Protein AF-A0A1H6FN47-F1 (afdb_monomer_lite)

Radius of gyration: 23.47 Å; chains: 1; bounding box: 75×39×70 Å

Organism: Thermoleophilum album (NCBI:txid29539)

Secondary structure (DSSP, 8-state):
-EEEEPSP--PPSEEEEEE-TTS-EEEEEEEESS--------------------PPPPEEEEEE-SSPPSSHHHHHHHHHHHHH-HHHHHHHHHHHHHHHHHHHHHHHT--PSPPPPGGG-SEEEEEE--THHHHTT--SEEEEEPPTTS-TTTHHHHHHHHHHHHTTSS---HHHHHHHHHHHHHHTT-HHHHHHHHHHHHHHHHHHHHHHHHHHHHHTT-SHHHHHHHHHHHHHHHHHHHHHHHHHHHHHTS---S-HHHHHHHHHHHHHHHHHHHHTSPPP----

Foldseek 3Di:
DKFWFADDAPDPQDWDFDDDPPGDTAKIKGKDFADDDPDPDDDDDDDDDPDDDPRHGIIMIFIGGPDDQPDPVSQVVVQVVCLVQVQQVVLSSLLSVQSVQVVVCVVVVHPPDDRDFPLRTQWDKDAADPDVCSSNPNGPDMDIDDGSPPPPPPVVVLVVVLVCLVVVVDDDQLLSNLLSVLVVCVRSSNLQSSLVSLLVSLVSLLVVLVVLVVCVVVVVVDDPVNVVVVVSNLVSLVVLLVSLVVVVVSLVSHPPPDDVVNVVSSVSSNVSSVSSNVSSDPDPPPPD

Sequence (288 aa):
MQLVVPPPPPLPAGRYLVRFEEGSHRAIVVVGGPPRRLRRRRLLRRTRRPRAVATPKPLTLTVIPPQPLPDRGQAERWLGEVLRSPEGALGWALRETNELFARARQAHADSWPPDLLRPGILSVRVGFGRGEQVAVGAWTRARELVRTGEAGSALDSSDSLLADLLAARRRRSPALELALTARVQLASARLIEATWM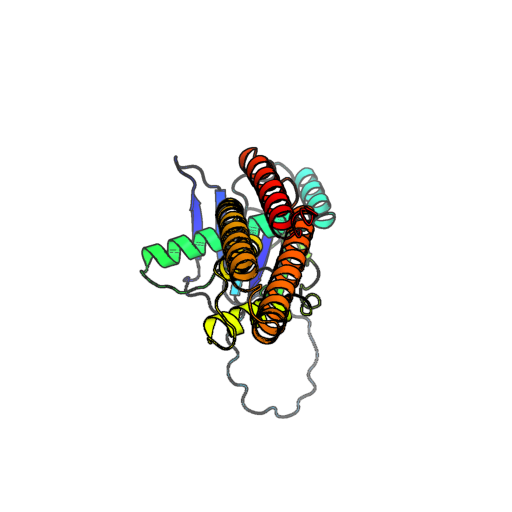LEAAAEEAAREGAAEGFAEGVAHGTAEGVAEGAADAVADSAQLASLARSIRNQLASVPAANEDRAAEAAERLAQAVDQLIGALRPGPANTR

Structure (mmCIF, N/CA/C/O backbone):
data_AF-A0A1H6FN47-F1
#
_entry.id   AF-A0A1H6FN47-F1
#
loop_
_atom_site.group_PDB
_atom_site.id
_atom_site.type_symbol
_atom_site.label_atom_id
_atom_site.label_alt_id
_atom_site.label_comp_id
_atom_site.label_asym_id
_atom_site.label_entity_id
_atom_site.label_seq_id
_atom_site.pdbx_PDB_ins_code
_atom_site.Cartn_x
_atom_site.Cartn_y
_atom_site.Cartn_z
_atom_site.occupancy
_atom_site.B_iso_or_equiv
_atom_site.auth_seq_id
_atom_site.auth_comp_id
_atom_site.auth_asym_id
_atom_site.auth_atom_id
_atom_site.pdbx_PDB_model_num
ATOM 1 N N . MET A 1 1 ? -8.275 2.702 12.558 1.00 90.88 1 MET A N 1
ATOM 2 C CA . MET A 1 1 ? -8.875 3.034 11.246 1.00 90.88 1 MET A CA 1
ATOM 3 C C . MET A 1 1 ? -9.698 1.848 10.755 1.00 90.88 1 MET A C 1
ATOM 5 O O . MET A 1 1 ? -9.379 0.728 11.113 1.00 90.88 1 MET A O 1
ATOM 9 N N . GLN A 1 2 ? -10.766 2.070 9.995 1.00 92.06 2 GLN A N 1
ATOM 10 C CA . GLN A 1 2 ? -11.633 1.033 9.440 1.00 92.06 2 GLN A CA 1
ATOM 11 C C . GLN A 1 2 ? -11.725 1.184 7.923 1.00 92.06 2 GLN A C 1
ATOM 13 O O . GLN A 1 2 ? -12.090 2.250 7.432 1.00 92.06 2 GLN A O 1
ATOM 18 N N . LEU A 1 3 ? -11.398 0.118 7.205 1.00 91.19 3 LEU A N 1
ATOM 19 C CA . LEU A 1 3 ? -11.409 0.018 5.753 1.00 91.19 3 LEU A CA 1
ATOM 20 C C . LEU A 1 3 ? -12.579 -0.877 5.349 1.00 91.19 3 LEU A C 1
ATOM 22 O O . LEU A 1 3 ? -12.753 -1.967 5.896 1.00 91.19 3 LEU A O 1
ATOM 26 N N . VAL A 1 4 ? -13.395 -0.417 4.408 1.00 88.81 4 VAL A N 1
ATOM 27 C CA . VAL A 1 4 ? -14.417 -1.253 3.773 1.00 88.81 4 VAL A CA 1
ATOM 28 C C . VAL A 1 4 ? -13.919 -1.601 2.388 1.00 88.81 4 VAL A C 1
ATOM 30 O O . VAL A 1 4 ? -13.650 -0.704 1.593 1.00 88.81 4 VAL A O 1
ATOM 33 N N . VAL A 1 5 ? -13.797 -2.891 2.106 1.00 85.44 5 VAL A N 1
ATOM 34 C CA . VAL A 1 5 ? -13.178 -3.398 0.878 1.00 85.44 5 VAL A CA 1
ATOM 35 C C . VAL A 1 5 ? -14.158 -4.302 0.134 1.00 85.44 5 VAL A C 1
ATOM 37 O O . VAL A 1 5 ? -15.036 -4.909 0.771 1.00 85.44 5 VAL A O 1
ATOM 40 N N . PRO A 1 6 ? -14.080 -4.376 -1.206 1.00 80.38 6 PRO A N 1
ATOM 41 C CA . PRO A 1 6 ? -14.836 -5.365 -1.940 1.00 80.38 6 PRO A CA 1
ATOM 42 C C . PRO A 1 6 ? -14.398 -6.760 -1.475 1.00 80.38 6 PRO A C 1
ATOM 44 O O . PRO A 1 6 ? -13.251 -6.962 -1.075 1.00 80.38 6 PRO A O 1
ATOM 47 N N . PRO A 1 7 ? -15.310 -7.732 -1.479 1.00 71.12 7 PRO A N 1
ATOM 48 C CA . PRO A 1 7 ? -14.912 -9.118 -1.333 1.00 71.12 7 PRO A CA 1
ATOM 49 C C . PRO A 1 7 ? -14.068 -9.538 -2.547 1.00 71.12 7 PRO A C 1
ATOM 51 O O . PRO A 1 7 ? -14.281 -9.005 -3.640 1.00 71.12 7 PRO A O 1
ATOM 54 N N . PRO A 1 8 ? -13.209 -10.553 -2.394 1.00 62.28 8 PRO A N 1
ATOM 55 C CA . PRO A 1 8 ? -12.938 -11.311 -1.164 1.00 62.28 8 PRO A CA 1
ATOM 56 C C . PRO A 1 8 ? -11.822 -10.695 -0.297 1.00 62.28 8 PRO A C 1
ATOM 58 O O . PRO A 1 8 ? -11.004 -9.923 -0.783 1.00 62.28 8 PRO A O 1
ATOM 61 N N . PRO A 1 9 ? -11.727 -11.104 0.977 1.00 56.03 9 PRO A N 1
ATOM 62 C CA . PRO A 1 9 ? -10.541 -11.903 1.295 1.00 56.03 9 PRO A CA 1
ATOM 63 C C . PRO A 1 9 ? -10.846 -13.140 2.169 1.00 56.03 9 PRO A C 1
ATOM 65 O O . PRO A 1 9 ? -11.829 -13.153 2.912 1.00 56.03 9 PRO A O 1
ATOM 68 N N . PRO A 1 10 ? -10.008 -14.191 2.082 1.00 64.94 10 PRO A N 1
ATOM 69 C CA . PRO A 1 10 ? -10.209 -15.537 2.619 1.00 64.94 10 PRO A CA 1
ATOM 70 C C . PRO A 1 10 ? -9.790 -15.632 4.091 1.00 64.94 10 PRO A C 1
ATOM 72 O O . PRO A 1 10 ? -9.361 -16.682 4.554 1.00 64.94 10 PRO A O 1
ATOM 75 N N . LEU A 1 11 ? -9.847 -14.526 4.832 1.00 76.00 11 LEU A N 1
ATOM 76 C CA . LEU A 1 11 ? -9.557 -14.563 6.255 1.00 76.00 11 LEU A CA 1
ATOM 77 C C . LEU A 1 11 ? -10.858 -14.807 7.013 1.00 76.00 11 LEU A C 1
ATOM 79 O O . LEU A 1 11 ? -11.814 -14.041 6.829 1.00 76.00 11 LEU A O 1
ATOM 83 N N . PRO A 1 12 ? -10.929 -15.852 7.857 1.00 81.50 12 PRO A N 1
ATOM 84 C CA . PRO A 1 12 ? -12.068 -16.011 8.737 1.00 81.50 12 PRO A CA 1
ATOM 85 C C . PRO A 1 12 ? -12.244 -14.753 9.594 1.00 81.50 12 PRO A C 1
ATOM 87 O O . PRO A 1 12 ? -11.294 -14.043 9.926 1.00 81.50 12 PRO A O 1
ATOM 90 N N . ALA A 1 13 ? -13.492 -14.442 9.939 1.00 85.31 13 ALA A N 1
ATOM 91 C CA . ALA A 1 13 ? -13.750 -13.326 10.835 1.00 85.31 13 ALA A CA 1
ATOM 92 C C . ALA A 1 13 ? -13.014 -13.571 12.159 1.00 85.31 13 ALA A C 1
ATOM 94 O O . ALA A 1 13 ? -13.147 -14.635 12.765 1.00 85.31 13 ALA A O 1
ATOM 95 N N . GLY A 1 14 ? -12.226 -12.597 12.599 1.00 88.50 14 GLY A N 1
ATOM 96 C CA . GLY A 1 14 ? -11.277 -12.831 13.676 1.00 88.50 14 GLY A CA 1
ATOM 97 C C . GLY A 1 14 ? -10.429 -11.616 14.008 1.00 88.50 14 GLY A C 1
ATOM 98 O O . GLY A 1 14 ? -10.570 -10.540 13.418 1.00 88.50 14 GLY A O 1
ATOM 99 N N . ARG A 1 15 ? -9.554 -11.799 14.997 1.00 88.88 15 ARG A N 1
ATOM 100 C CA . ARG A 1 15 ? -8.560 -10.810 15.407 1.00 88.88 15 ARG A CA 1
ATOM 101 C C . ARG A 1 15 ? -7.190 -11.356 15.114 1.00 88.88 15 ARG A C 1
ATOM 103 O O . ARG A 1 15 ? -6.850 -12.448 15.557 1.00 88.88 15 ARG A O 1
ATOM 110 N N . TYR A 1 16 ? -6.418 -10.551 14.419 1.00 89.94 16 TYR A N 1
ATOM 111 C CA . TYR A 1 16 ? -5.087 -10.901 13.994 1.00 89.94 16 TYR A CA 1
ATOM 112 C C . TYR A 1 16 ? -4.113 -9.898 14.588 1.00 89.94 16 TYR A C 1
ATOM 114 O O . TYR A 1 16 ? -4.355 -8.689 14.569 1.00 89.94 16 TYR A O 1
ATOM 122 N N . LEU A 1 17 ? -3.032 -10.418 15.157 1.00 88.94 17 LEU A N 1
ATOM 123 C CA . LEU A 1 17 ? -1.937 -9.617 15.681 1.00 88.94 17 LEU A CA 1
ATOM 124 C C . LEU A 1 17 ? -0.842 -9.578 14.625 1.00 88.94 17 LEU A C 1
ATOM 126 O O . LEU A 1 17 ? -0.298 -10.623 14.271 1.00 88.94 17 LEU A O 1
ATOM 130 N N . VAL A 1 18 ? -0.509 -8.380 14.158 1.00 86.25 18 VAL A N 1
ATOM 131 C CA . VAL A 1 18 ? 0.665 -8.159 13.315 1.00 86.25 18 VAL A CA 1
ATOM 132 C C . VAL A 1 18 ? 1.835 -7.884 14.257 1.00 86.25 18 VAL A C 1
ATOM 134 O O . VAL A 1 18 ? 1.813 -6.917 15.025 1.00 86.25 18 VAL A O 1
ATOM 137 N N . ARG A 1 19 ? 2.807 -8.802 14.285 1.00 83.62 19 ARG A N 1
ATOM 138 C CA . ARG A 1 19 ? 3.976 -8.763 15.179 1.00 83.62 19 ARG A CA 1
ATOM 139 C C . ARG A 1 19 ? 5.230 -8.348 14.417 1.00 83.62 19 ARG A C 1
ATOM 141 O O . ARG A 1 19 ? 5.345 -8.656 13.234 1.00 83.62 19 ARG A O 1
ATOM 148 N N . PHE A 1 20 ? 6.158 -7.705 15.119 1.00 66.69 20 PHE A N 1
ATOM 149 C CA . PHE A 1 20 ? 7.539 -7.530 14.665 1.00 66.69 20 PHE A CA 1
ATOM 150 C C . PHE A 1 20 ? 8.427 -8.687 15.163 1.00 66.69 20 PHE A C 1
ATOM 152 O O . PHE A 1 20 ? 7.976 -9.521 15.960 1.00 66.69 20 PHE A O 1
ATOM 159 N N . GLU A 1 21 ? 9.686 -8.732 14.714 1.00 54.03 21 GLU A N 1
ATOM 160 C CA . GLU A 1 21 ? 10.726 -9.488 15.421 1.00 54.03 21 GLU A CA 1
ATOM 161 C C . GLU A 1 21 ? 10.793 -9.028 16.894 1.00 54.03 21 GLU A C 1
ATOM 163 O O . GLU A 1 21 ? 10.524 -7.870 17.211 1.00 54.03 21 GLU A O 1
ATOM 168 N N . GLU A 1 22 ? 11.059 -9.965 17.808 1.00 56.56 22 GLU A N 1
ATOM 169 C CA . GLU A 1 22 ? 11.089 -9.750 19.269 1.00 56.56 22 GLU A CA 1
ATOM 170 C C . GLU A 1 22 ? 9.761 -9.307 19.926 1.00 56.56 22 GLU A C 1
ATOM 172 O O . GLU A 1 22 ? 9.698 -8.391 20.742 1.00 56.56 22 GLU A O 1
ATOM 177 N N . GLY A 1 23 ? 8.658 -10.001 19.628 1.00 58.28 23 GLY A N 1
ATOM 178 C CA . GLY A 1 23 ? 7.500 -10.090 20.539 1.00 58.28 23 GLY A CA 1
ATOM 179 C C . GLY A 1 23 ? 6.620 -8.839 20.693 1.00 58.28 23 GLY A C 1
ATOM 180 O O . GLY A 1 23 ? 5.558 -8.930 21.311 1.00 58.28 23 GLY A O 1
ATOM 181 N N . SER A 1 24 ? 6.991 -7.705 20.099 1.00 64.75 24 SER A N 1
ATOM 182 C CA . SER A 1 24 ? 6.191 -6.477 20.109 1.00 64.75 24 SER A CA 1
ATOM 183 C C . SER A 1 24 ? 5.082 -6.501 19.041 1.00 64.75 24 SER A C 1
ATOM 185 O O . SER A 1 24 ? 5.230 -7.036 17.938 1.00 64.75 24 SER A O 1
ATOM 187 N N . HIS A 1 25 ? 3.908 -5.964 19.387 1.00 71.56 25 HIS A N 1
ATOM 188 C CA . HIS A 1 25 ? 2.763 -5.858 18.476 1.00 71.56 25 HIS A CA 1
ATOM 189 C C . HIS A 1 25 ? 2.818 -4.528 17.729 1.00 71.56 25 HIS A C 1
ATOM 191 O O . HIS A 1 25 ? 2.934 -3.491 18.374 1.00 71.56 25 HIS A O 1
ATOM 197 N N . ARG A 1 26 ? 2.676 -4.549 16.397 1.00 77.81 26 ARG A N 1
ATOM 198 C CA . ARG A 1 26 ? 2.629 -3.341 15.556 1.00 77.81 26 ARG A CA 1
ATOM 199 C C . ARG A 1 26 ? 1.205 -2.879 15.268 1.00 77.81 26 ARG A C 1
ATOM 201 O O . ARG A 1 26 ? 0.957 -1.678 15.197 1.00 77.81 26 ARG A O 1
ATOM 208 N N . ALA A 1 27 ? 0.269 -3.821 15.155 1.00 84.00 27 ALA A N 1
ATOM 209 C CA . ALA A 1 27 ? -1.150 -3.539 14.976 1.00 84.00 27 ALA A CA 1
ATOM 210 C C . ALA A 1 27 ? -2.035 -4.737 15.345 1.00 84.00 27 ALA A C 1
ATOM 212 O O . ALA A 1 27 ? -1.621 -5.897 15.293 1.00 84.00 27 ALA A O 1
ATOM 213 N N . ILE A 1 28 ? -3.296 -4.439 15.660 1.00 83.50 28 ILE A N 1
ATOM 214 C CA . ILE A 1 28 ? -4.378 -5.421 15.744 1.00 83.50 28 ILE A CA 1
ATOM 215 C C . ILE A 1 28 ? -5.304 -5.185 14.553 1.00 83.50 28 ILE A C 1
ATOM 217 O O . ILE A 1 28 ? -5.899 -4.113 14.433 1.00 83.50 28 ILE A O 1
ATOM 221 N N . VAL A 1 29 ? -5.446 -6.184 13.686 1.00 83.12 29 VAL A N 1
ATOM 222 C CA . VAL A 1 29 ? -6.356 -6.140 12.538 1.00 83.12 29 VAL A CA 1
ATOM 223 C C . VAL A 1 29 ? -7.555 -7.028 12.833 1.00 83.12 29 VAL A C 1
ATOM 225 O O . VAL A 1 29 ? -7.432 -8.229 13.070 1.00 83.12 29 VAL A O 1
ATOM 228 N N . VAL A 1 30 ? -8.739 -6.428 12.838 1.00 83.88 30 VAL A N 1
ATOM 229 C CA . VAL A 1 30 ? -10.002 -7.129 13.066 1.00 83.88 30 VAL A CA 1
ATOM 230 C C . VAL A 1 30 ? -10.717 -7.287 11.736 1.00 83.88 30 VAL A C 1
ATOM 232 O O . VAL A 1 30 ? -11.098 -6.300 11.104 1.00 83.88 30 VAL A O 1
ATOM 235 N N . VAL A 1 31 ? -10.919 -8.539 11.343 1.00 83.31 31 VAL A N 1
ATOM 236 C CA . VAL A 1 31 ? -11.665 -8.931 10.150 1.00 83.31 31 VAL A CA 1
ATOM 237 C C . VAL A 1 31 ? -13.119 -9.135 10.563 1.00 83.31 31 VAL A C 1
ATOM 239 O O . VAL A 1 31 ? -13.468 -10.107 11.232 1.00 83.31 31 VAL A O 1
ATOM 242 N N . GLY A 1 32 ? -13.966 -8.167 10.226 1.00 79.62 32 GLY A N 1
ATOM 243 C CA . GLY A 1 32 ? -15.384 -8.149 10.561 1.00 79.62 32 GLY A CA 1
ATOM 244 C C . GLY A 1 32 ? -16.275 -8.408 9.349 1.00 79.62 32 GLY A C 1
ATOM 245 O O . GLY A 1 32 ? -15.966 -8.009 8.228 1.00 79.62 32 GLY A O 1
ATOM 246 N N . GLY A 1 33 ? -17.430 -9.033 9.599 1.00 65.25 33 GLY A N 1
ATOM 247 C CA . GLY A 1 33 ? -18.484 -9.231 8.602 1.00 65.25 33 GLY A CA 1
ATOM 248 C C . GLY A 1 33 ? -19.088 -7.918 8.059 1.00 65.25 33 GLY A C 1
ATOM 249 O O . GLY A 1 33 ? -18.597 -6.825 8.355 1.00 65.25 33 GLY A O 1
ATOM 250 N N . PRO A 1 34 ? -20.171 -7.996 7.261 1.00 57.81 34 PRO A N 1
ATOM 251 C CA . PRO A 1 34 ? -20.744 -6.843 6.566 1.00 57.81 34 PRO A CA 1
ATOM 252 C C . PRO A 1 34 ? -20.959 -5.640 7.491 1.00 57.81 34 PRO A C 1
ATOM 254 O O . PRO A 1 34 ? -21.466 -5.818 8.606 1.00 57.81 34 PRO A O 1
ATOM 257 N N . PRO A 1 35 ? -20.663 -4.413 7.024 1.00 55.84 35 PRO A N 1
ATOM 258 C CA . PRO A 1 35 ? -20.791 -3.220 7.844 1.00 55.84 35 PRO A CA 1
ATOM 259 C C . PRO A 1 35 ? -22.222 -3.094 8.376 1.00 55.84 35 PRO A C 1
ATOM 261 O O . PRO A 1 35 ? -23.203 -3.134 7.621 1.00 55.84 35 PRO A O 1
ATOM 264 N N . ARG A 1 36 ? -22.358 -2.926 9.696 1.00 52.81 36 ARG A N 1
ATOM 265 C CA . ARG A 1 36 ? -23.650 -2.654 10.335 1.00 52.81 36 ARG A CA 1
ATOM 266 C C . ARG A 1 36 ? -24.122 -1.269 9.904 1.00 52.81 36 ARG A C 1
ATOM 268 O O . ARG A 1 36 ? -23.704 -0.254 10.453 1.00 52.81 36 ARG A O 1
ATOM 275 N N . ARG A 1 37 ? -25.004 -1.213 8.902 1.00 48.75 37 ARG A N 1
ATOM 276 C CA . ARG A 1 37 ? -25.673 0.036 8.524 1.00 48.75 37 ARG A CA 1
ATOM 277 C C . ARG A 1 37 ? -26.481 0.543 9.720 1.00 48.75 37 ARG A C 1
ATOM 279 O O . ARG A 1 37 ? -27.409 -0.130 10.168 1.00 48.75 37 ARG A O 1
ATOM 286 N N . LEU A 1 38 ? -26.184 1.759 10.179 1.00 44.31 38 LEU A N 1
ATOM 287 C CA . LEU A 1 38 ? -27.145 2.554 10.939 1.00 44.31 38 LEU A CA 1
ATOM 288 C C . LEU A 1 38 ? -28.392 2.696 10.061 1.00 44.31 38 LEU A C 1
ATOM 290 O O . LEU A 1 38 ? -28.323 3.223 8.948 1.00 44.31 38 LEU A O 1
ATOM 294 N N . ARG A 1 39 ? -29.515 2.140 10.527 1.00 39.28 39 ARG A N 1
ATOM 295 C CA . ARG A 1 39 ? -30.807 2.152 9.833 1.00 39.28 39 ARG A CA 1
ATOM 296 C C . ARG A 1 39 ? -31.248 3.598 9.577 1.00 39.28 39 ARG A C 1
ATOM 298 O O . ARG A 1 39 ? -31.994 4.173 10.362 1.00 39.28 39 ARG A O 1
ATOM 305 N 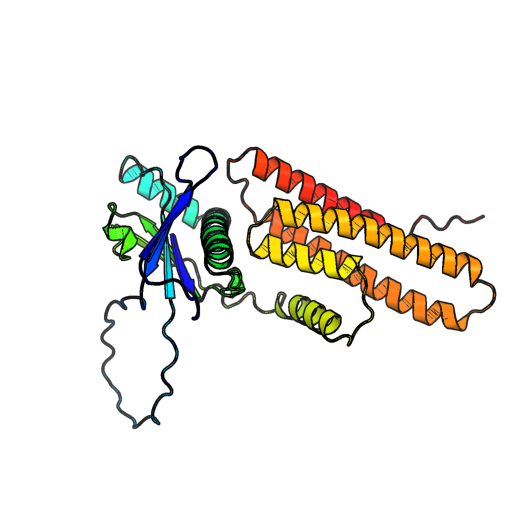N . ARG A 1 40 ? -30.865 4.182 8.439 1.00 44.69 40 ARG A N 1
ATOM 306 C CA . ARG A 1 40 ? -31.635 5.284 7.854 1.00 44.69 40 ARG A CA 1
ATOM 307 C C . ARG A 1 40 ? -32.933 4.678 7.332 1.00 44.69 40 ARG A C 1
ATOM 309 O O . ARG A 1 40 ? -32.935 3.998 6.308 1.00 44.69 40 ARG A O 1
ATOM 316 N N . ARG A 1 41 ? -34.024 4.890 8.076 1.00 43.25 41 ARG A N 1
ATOM 317 C CA . ARG A 1 41 ? -35.397 4.629 7.626 1.00 43.25 41 ARG A CA 1
ATOM 318 C C . ARG A 1 41 ? -35.628 5.416 6.333 1.00 43.25 41 ARG A C 1
ATOM 320 O O . ARG A 1 41 ? -35.900 6.609 6.375 1.00 43.25 41 ARG A O 1
ATOM 327 N N . ARG A 1 42 ? -35.502 4.757 5.182 1.00 47.66 42 ARG A N 1
ATOM 328 C CA . ARG A 1 42 ? -36.143 5.207 3.946 1.00 47.66 42 ARG A CA 1
ATOM 329 C C . ARG A 1 42 ? -37.398 4.370 3.761 1.00 47.66 42 ARG A C 1
ATOM 331 O O . ARG A 1 42 ? -37.323 3.152 3.622 1.00 47.66 42 ARG A O 1
ATOM 338 N N . LEU A 1 43 ? -38.534 5.054 3.847 1.00 52.00 43 LEU A N 1
ATOM 339 C CA . LEU A 1 43 ? -39.850 4.534 3.508 1.00 52.00 43 LEU A CA 1
ATOM 340 C C . LEU A 1 43 ? -39.850 4.054 2.050 1.00 52.00 43 LEU A C 1
ATOM 342 O O . LEU A 1 43 ? -39.243 4.660 1.168 1.00 52.00 43 LEU A O 1
ATOM 346 N N . LEU A 1 44 ? -40.478 2.900 1.856 1.00 47.72 44 LEU A N 1
ATOM 347 C CA . LEU A 1 44 ? -40.496 2.098 0.640 1.00 47.72 44 LEU A CA 1
ATOM 348 C C . LEU A 1 44 ? -41.324 2.761 -0.468 1.00 47.72 44 LEU A C 1
ATOM 350 O O . LEU A 1 44 ? -42.472 3.130 -0.241 1.00 47.72 44 LEU A O 1
ATOM 354 N N . ARG A 1 45 ? -40.807 2.747 -1.701 1.00 43.72 45 ARG A N 1
ATOM 355 C CA . ARG A 1 45 ? -41.640 2.637 -2.906 1.00 43.72 45 ARG A CA 1
ATOM 356 C C . ARG A 1 45 ? -41.310 1.298 -3.561 1.00 43.72 45 ARG A C 1
ATOM 358 O O . AR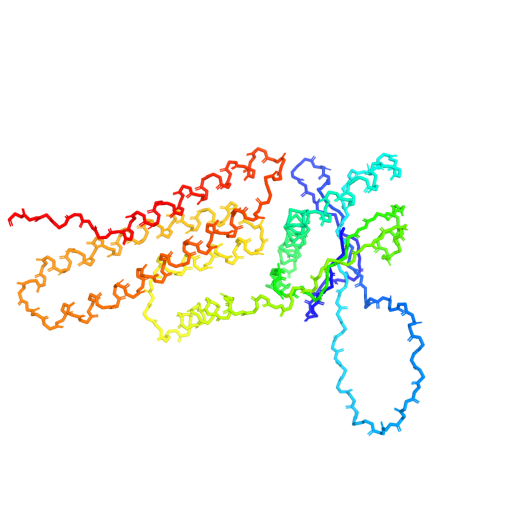G A 1 45 ? -40.173 1.044 -3.950 1.00 43.72 45 ARG A O 1
ATOM 365 N N . ARG A 1 46 ? -42.294 0.401 -3.541 1.00 48.16 46 ARG A N 1
ATOM 366 C CA . ARG A 1 46 ? -42.200 -1.005 -3.940 1.00 48.16 46 ARG A CA 1
ATOM 367 C C . ARG A 1 46 ? -42.456 -1.094 -5.447 1.00 48.16 46 ARG A C 1
ATOM 369 O O . ARG A 1 46 ? -43.589 -0.928 -5.879 1.00 48.16 46 ARG A O 1
ATOM 376 N N . THR A 1 47 ? -41.430 -1.395 -6.231 1.00 44.31 47 THR A N 1
ATOM 377 C CA . THR A 1 47 ? -41.586 -1.999 -7.561 1.00 44.31 47 THR A CA 1
ATOM 378 C C . THR A 1 47 ? -40.829 -3.322 -7.566 1.00 44.31 47 THR A C 1
ATOM 380 O O . THR A 1 47 ? -39.735 -3.435 -7.007 1.00 44.31 47 THR A O 1
ATOM 383 N N . ARG A 1 48 ? -41.479 -4.363 -8.098 1.00 51.22 48 ARG A N 1
ATOM 384 C CA . ARG A 1 48 ? -40.962 -5.735 -8.209 1.00 51.22 48 ARG A CA 1
ATOM 385 C C . ARG A 1 48 ? -39.615 -5.693 -8.944 1.00 51.22 48 ARG A C 1
ATOM 387 O O . ARG A 1 48 ? -39.581 -5.425 -10.138 1.00 51.22 48 ARG A O 1
ATOM 394 N N . ARG A 1 49 ? -38.514 -5.920 -8.220 1.00 50.31 49 ARG A N 1
ATOM 395 C CA . ARG A 1 49 ? -37.168 -6.060 -8.793 1.00 50.31 49 ARG A CA 1
ATOM 396 C C . ARG A 1 49 ? -36.886 -7.533 -9.119 1.00 50.31 49 ARG A C 1
ATOM 398 O O . ARG A 1 49 ? -37.305 -8.392 -8.339 1.00 50.31 49 ARG A O 1
ATOM 405 N N . PRO A 1 50 ? -36.170 -7.823 -10.220 1.00 44.66 50 PRO A N 1
ATOM 406 C CA . PRO A 1 50 ? -35.701 -9.169 -10.539 1.00 44.66 50 PRO A CA 1
ATOM 407 C C . PRO A 1 50 ? -34.840 -9.723 -9.395 1.00 44.66 50 PRO A C 1
ATOM 409 O O . PRO A 1 50 ? -34.229 -8.961 -8.641 1.00 44.66 50 PRO A O 1
ATOM 412 N N . ARG A 1 51 ? -34.841 -11.053 -9.240 1.00 47.56 51 ARG A N 1
ATOM 413 C CA . ARG A 1 51 ? -34.150 -11.786 -8.169 1.00 47.56 51 ARG A CA 1
ATOM 414 C C . ARG A 1 51 ? -32.672 -11.380 -8.165 1.00 47.56 51 ARG A C 1
ATOM 416 O O . ARG A 1 51 ? -31.926 -11.746 -9.063 1.00 47.56 51 ARG A O 1
ATOM 423 N N . ALA A 1 52 ? -32.288 -10.562 -7.185 1.00 53.97 52 ALA A N 1
ATOM 424 C CA . ALA A 1 52 ? -30.940 -10.028 -7.082 1.00 53.97 52 ALA A CA 1
ATOM 425 C C . ALA A 1 52 ? -29.957 -11.187 -6.894 1.00 53.97 52 ALA A C 1
ATOM 427 O O . ALA A 1 52 ? -30.060 -11.927 -5.912 1.00 53.97 52 ALA A O 1
ATOM 428 N N . VAL A 1 53 ? -29.016 -11.333 -7.829 1.00 53.41 53 VAL A N 1
ATOM 429 C CA . VAL A 1 53 ? -27.805 -12.129 -7.617 1.00 53.41 53 VAL A CA 1
ATOM 430 C C . VAL A 1 53 ? -27.193 -11.641 -6.305 1.00 53.41 53 VAL A C 1
ATOM 432 O O . VAL A 1 53 ? -27.067 -10.431 -6.102 1.00 53.41 53 VAL A O 1
ATOM 435 N N . ALA A 1 54 ? -26.915 -12.557 -5.376 1.00 52.69 54 ALA A N 1
ATOM 436 C CA . ALA A 1 54 ? -26.377 -12.211 -4.069 1.00 52.69 54 ALA A CA 1
ATOM 437 C C . ALA A 1 54 ? -25.011 -11.542 -4.262 1.00 52.69 54 ALA A C 1
ATOM 439 O O . ALA A 1 54 ? -24.000 -12.216 -4.428 1.00 52.69 54 ALA A O 1
ATOM 440 N N . THR A 1 55 ? -24.983 -10.209 -4.275 1.00 55.81 55 THR A N 1
ATOM 441 C CA . THR A 1 55 ? -23.730 -9.461 -4.346 1.00 55.81 55 THR A CA 1
ATOM 442 C C . THR A 1 55 ? -22.924 -9.810 -3.101 1.00 55.81 55 THR A C 1
ATOM 444 O O . THR A 1 55 ? -23.456 -9.644 -1.990 1.00 55.81 55 THR A O 1
ATOM 447 N N . PRO A 1 56 ? -21.689 -10.310 -3.251 1.00 63.09 56 PRO A N 1
ATOM 448 C CA . PRO A 1 56 ? -20.878 -10.687 -2.111 1.00 63.09 56 PRO A CA 1
ATOM 449 C C . PRO A 1 56 ? -20.705 -9.458 -1.211 1.00 63.09 56 PRO A C 1
ATOM 451 O O . PRO A 1 56 ? -20.596 -8.316 -1.669 1.00 63.09 56 PRO A O 1
ATOM 454 N N . LYS A 1 57 ? -20.834 -9.676 0.097 1.00 71.88 57 LYS A N 1
ATOM 455 C CA . LYS A 1 57 ? -20.919 -8.570 1.048 1.00 71.88 57 LYS A CA 1
ATOM 456 C C . LYS A 1 57 ? -19.528 -7.955 1.235 1.00 71.88 57 LYS A C 1
ATOM 458 O O . LYS A 1 57 ? -18.577 -8.712 1.406 1.00 71.88 57 LYS A O 1
ATOM 463 N N . PRO A 1 58 ? -19.407 -6.616 1.244 1.00 79.94 58 PRO A N 1
ATOM 464 C CA . PRO A 1 58 ? -18.133 -5.962 1.502 1.00 79.94 58 PRO A CA 1
ATOM 465 C C . PRO A 1 58 ? -17.619 -6.324 2.894 1.00 79.94 58 PRO A C 1
ATOM 467 O O . PRO A 1 58 ? -18.407 -6.452 3.841 1.00 79.94 58 PRO A O 1
ATOM 470 N N . LEU A 1 59 ? -16.303 -6.481 2.995 1.00 84.50 59 LEU A N 1
ATOM 471 C CA . LEU A 1 59 ? -15.622 -6.819 4.235 1.00 84.50 59 LEU A CA 1
ATOM 472 C C . LEU A 1 59 ? -15.249 -5.543 4.991 1.00 84.50 59 LEU A C 1
ATOM 474 O O . LEU A 1 59 ? -14.911 -4.527 4.383 1.00 84.50 59 LEU A O 1
ATOM 478 N N . THR A 1 60 ? -15.294 -5.615 6.320 1.00 88.69 60 THR A N 1
ATOM 479 C CA . THR A 1 60 ? -14.818 -4.545 7.193 1.00 88.69 60 THR A CA 1
ATOM 480 C C . THR A 1 60 ? -13.501 -4.956 7.846 1.00 88.69 60 THR A C 1
ATOM 482 O O . THR A 1 60 ? -13.459 -5.935 8.584 1.00 88.69 60 THR A O 1
ATOM 485 N N . LEU A 1 61 ? -12.442 -4.187 7.617 1.00 91.69 61 LEU A N 1
ATOM 486 C CA . LEU A 1 61 ? -11.133 -4.366 8.241 1.00 91.69 61 LEU A CA 1
ATOM 487 C C . LEU A 1 61 ? -10.894 -3.219 9.216 1.00 91.69 61 LEU A C 1
ATOM 489 O O . LEU A 1 61 ? -10.845 -2.065 8.800 1.00 91.69 61 LEU A O 1
ATOM 493 N N . THR A 1 62 ? -10.758 -3.502 10.508 1.00 93.31 62 THR A N 1
ATOM 494 C CA . THR A 1 62 ? -10.427 -2.475 11.505 1.00 93.31 62 THR A CA 1
ATOM 495 C C . THR A 1 62 ? -8.988 -2.651 11.966 1.00 93.31 62 THR A C 1
ATOM 497 O O . THR A 1 62 ? -8.680 -3.623 12.643 1.00 93.31 62 THR A O 1
ATOM 500 N N . VAL A 1 63 ? -8.127 -1.694 11.633 1.00 93.56 63 VAL A N 1
ATOM 501 C CA . VAL A 1 63 ? -6.721 -1.650 12.049 1.00 93.56 63 VAL A CA 1
ATOM 502 C C . VAL A 1 63 ? -6.593 -0.755 13.280 1.00 93.56 63 VAL A C 1
ATOM 504 O O . VAL A 1 63 ? -6.973 0.423 13.244 1.00 93.56 63 VAL A O 1
ATOM 507 N N . ILE A 1 64 ? -6.094 -1.308 14.380 1.00 92.88 64 ILE A N 1
ATOM 508 C CA . ILE A 1 64 ? -5.994 -0.652 15.687 1.00 92.88 64 ILE A CA 1
ATOM 509 C C . ILE A 1 64 ? -4.515 -0.572 16.081 1.00 92.88 64 ILE A C 1
ATOM 511 O O . ILE A 1 64 ? -3.849 -1.611 16.089 1.00 92.88 64 ILE A O 1
ATOM 515 N N . PRO A 1 65 ? -3.986 0.624 16.398 1.00 90.25 65 PRO A N 1
ATOM 516 C CA . PRO A 1 65 ? -2.626 0.745 16.901 1.00 90.25 65 PRO A CA 1
ATOM 517 C C . PRO A 1 65 ? -2.511 0.106 18.299 1.00 90.25 65 PRO A C 1
ATOM 519 O O . PRO A 1 65 ? -3.468 0.145 19.075 1.00 90.25 65 PRO A O 1
ATOM 522 N N . PRO A 1 66 ? -1.353 -0.482 18.634 1.00 84.50 66 PRO A N 1
ATOM 523 C CA . PRO A 1 66 ? -1.127 -1.223 19.876 1.00 84.50 66 PRO A CA 1
ATOM 524 C C . PRO A 1 66 ? -1.064 -0.296 21.094 1.00 84.50 66 PRO A C 1
ATOM 526 O O . PRO A 1 66 ? -1.421 -0.699 22.198 1.00 84.50 66 PRO A O 1
ATOM 529 N N . GLN A 1 67 ? -0.624 0.949 20.895 1.00 86.62 67 GLN A N 1
ATOM 530 C CA . GLN A 1 67 ? -0.507 1.949 21.947 1.00 86.62 67 GLN A CA 1
ATOM 531 C C . GLN A 1 67 ? -1.854 2.660 22.140 1.00 86.62 67 GLN A C 1
ATOM 533 O O . GLN A 1 67 ? -2.350 3.300 21.204 1.00 86.62 67 GLN A O 1
ATOM 538 N N . PRO A 1 68 ? -2.477 2.550 23.327 1.00 88.94 68 PRO A N 1
ATOM 539 C CA . PRO A 1 68 ? -3.723 3.242 23.604 1.00 88.94 68 PRO A CA 1
ATOM 540 C C . PRO A 1 68 ? -3.491 4.751 23.705 1.00 88.94 68 PRO A C 1
ATOM 542 O O . PRO A 1 68 ? -2.477 5.216 24.220 1.00 88.94 68 PRO A O 1
ATOM 545 N N . LEU A 1 69 ? -4.480 5.523 23.258 1.00 91.00 69 LEU A N 1
ATOM 546 C CA . LEU A 1 69 ? -4.504 6.967 23.478 1.00 91.00 69 LEU A CA 1
ATOM 547 C C . LEU A 1 69 ? -4.734 7.234 24.979 1.00 91.00 69 LEU A C 1
ATOM 549 O O . LEU A 1 69 ? -5.677 6.653 25.528 1.00 91.00 69 LEU A O 1
ATOM 553 N N . PRO A 1 70 ? -3.935 8.090 25.647 1.00 91.12 70 PRO A N 1
ATOM 554 C CA . PRO A 1 70 ? -3.976 8.207 27.109 1.00 91.12 70 PRO A CA 1
ATOM 555 C C . PRO A 1 70 ? -5.304 8.750 27.637 1.00 91.12 70 PRO A C 1
ATOM 557 O O . PRO A 1 70 ? -5.818 8.298 28.658 1.00 91.12 70 PRO A O 1
ATOM 560 N N . ASP A 1 71 ? -5.878 9.719 26.925 1.00 94.62 71 ASP A N 1
ATOM 561 C CA . ASP A 1 71 ? -7.111 10.384 27.319 1.00 94.62 71 ASP A CA 1
ATOM 562 C C . ASP A 1 71 ? -7.928 10.847 26.104 1.00 94.62 71 ASP A C 1
ATOM 564 O O . ASP A 1 71 ? -7.495 10.810 24.947 1.00 94.62 71 ASP A O 1
ATOM 568 N N . ARG A 1 72 ? -9.158 11.294 26.376 1.00 94.50 72 ARG A N 1
ATOM 569 C CA . ARG A 1 72 ? -10.089 11.758 25.344 1.00 94.50 72 ARG A CA 1
ATOM 570 C C . ARG A 1 72 ? -9.593 13.010 24.614 1.00 94.50 72 ARG A C 1
ATOM 572 O O . ARG A 1 72 ? -9.826 13.117 23.415 1.00 94.50 72 ARG A O 1
ATOM 579 N N . GLY A 1 73 ? -8.945 13.948 25.301 1.00 95.94 73 GLY A N 1
ATOM 580 C CA . GLY A 1 73 ? -8.427 15.172 24.688 1.00 95.94 73 GLY A CA 1
ATOM 581 C C . GLY A 1 73 ? -7.304 14.872 23.697 1.00 95.94 73 GLY A C 1
ATOM 582 O O . GLY A 1 73 ? -7.295 15.400 22.586 1.00 95.94 73 GLY A O 1
ATOM 583 N N . GLN A 1 74 ? -6.398 13.958 24.047 1.00 94.56 74 GLN A N 1
ATOM 584 C CA . GLN A 1 74 ? -5.397 13.420 23.123 1.00 94.56 74 GLN A CA 1
ATOM 585 C C . GLN A 1 74 ? -6.039 12.685 21.948 1.00 94.56 74 GLN A C 1
ATOM 587 O O . GLN A 1 74 ? -5.648 12.911 20.807 1.00 94.56 74 GLN A O 1
ATOM 592 N N . ALA A 1 75 ? -7.077 11.883 22.193 1.00 94.25 75 ALA A N 1
ATOM 593 C CA . ALA A 1 75 ? -7.786 11.193 21.122 1.00 94.25 75 ALA A CA 1
ATOM 594 C C . ALA A 1 75 ? -8.490 12.146 20.140 1.00 94.25 75 ALA A C 1
ATOM 596 O O . ALA A 1 75 ? -8.519 11.892 18.934 1.00 94.25 75 ALA A O 1
ATOM 597 N N . GLU A 1 76 ? -9.042 13.257 20.631 1.00 95.88 76 GLU A N 1
ATOM 598 C CA . GLU A 1 76 ? -9.644 14.289 19.784 1.00 95.88 76 GLU A CA 1
ATOM 599 C C . GLU A 1 76 ? -8.592 15.071 18.986 1.00 95.88 76 GLU A C 1
ATOM 601 O O . GLU A 1 76 ? -8.814 15.320 17.798 1.00 95.88 76 GLU A O 1
ATOM 606 N N . ARG A 1 77 ? -7.435 15.387 19.589 1.00 95.12 77 ARG A N 1
ATOM 607 C CA . ARG A 1 77 ? -6.295 16.001 18.884 1.00 95.12 77 ARG A CA 1
ATOM 608 C C . ARG A 1 77 ? -5.763 15.098 17.776 1.00 95.12 77 ARG A C 1
ATOM 610 O O . ARG A 1 77 ? -5.727 15.531 16.627 1.00 95.12 77 ARG A O 1
ATOM 617 N N . TRP A 1 78 ? -5.490 13.835 18.098 1.00 94.56 78 TRP A N 1
ATOM 618 C CA . TRP A 1 78 ? -5.068 12.818 17.135 1.00 94.56 78 TRP A CA 1
ATOM 619 C C . TRP A 1 78 ? -6.065 12.686 15.976 1.00 94.56 78 TRP A C 1
ATOM 621 O O . TRP A 1 78 ? -5.681 12.717 14.809 1.00 94.56 78 TRP A O 1
ATOM 631 N N . LEU A 1 79 ? -7.371 12.612 16.267 1.00 95.19 79 LEU A N 1
ATOM 632 C CA . LEU A 1 79 ? -8.388 12.549 15.215 1.00 95.19 79 LEU A CA 1
ATOM 633 C C . LEU A 1 79 ? -8.365 13.810 14.337 1.00 95.19 79 LEU A C 1
ATOM 635 O O . LEU A 1 79 ? -8.514 13.707 13.124 1.00 95.19 79 LEU A O 1
ATOM 639 N N . GLY A 1 80 ? -8.178 14.991 14.929 1.00 94.25 80 GLY A N 1
ATOM 640 C CA . GLY A 1 80 ? -8.053 16.251 14.196 1.00 94.25 80 GLY A CA 1
ATOM 641 C C . GLY A 1 80 ? -6.795 16.340 13.327 1.00 94.25 80 GLY A C 1
ATOM 642 O O . GLY A 1 80 ? -6.833 16.980 12.281 1.00 94.25 80 GLY A O 1
ATOM 643 N N . GLU A 1 81 ? -5.691 15.717 13.733 1.00 92.00 81 GLU A N 1
ATOM 644 C CA . GLU A 1 81 ? -4.459 15.606 12.939 1.00 92.00 81 GLU A CA 1
ATOM 645 C C . GLU A 1 81 ? -4.654 14.677 11.743 1.00 92.00 81 GLU A C 1
ATOM 647 O O . GLU A 1 81 ? -4.425 15.088 10.607 1.00 92.00 81 GLU A O 1
ATOM 652 N N . VAL A 1 82 ? -5.193 13.475 11.971 1.00 91.81 82 VAL A N 1
ATOM 653 C CA . VAL A 1 82 ? -5.459 12.516 10.887 1.00 91.81 82 VAL A CA 1
ATOM 654 C C . VAL A 1 82 ? -6.480 13.059 9.887 1.00 91.81 82 VAL A C 1
ATOM 656 O O . VAL A 1 82 ? -6.403 12.768 8.700 1.00 91.81 82 VAL A O 1
ATOM 659 N N . LEU A 1 83 ? -7.448 13.865 10.330 1.00 91.00 83 LEU A N 1
ATOM 660 C CA . LEU A 1 83 ? -8.396 14.500 9.411 1.00 91.00 83 LEU A CA 1
ATOM 661 C C . LEU A 1 83 ? -7.771 15.615 8.564 1.00 91.00 83 LEU A C 1
ATOM 663 O O . LEU A 1 83 ? -8.299 15.898 7.493 1.00 91.00 83 LEU A O 1
ATOM 667 N N . ARG A 1 84 ? -6.682 16.241 9.029 1.00 88.94 84 ARG A N 1
ATOM 668 C CA . ARG A 1 84 ? -5.937 17.256 8.269 1.00 88.94 84 ARG A CA 1
ATOM 669 C C . ARG A 1 84 ? -4.990 16.631 7.247 1.00 88.94 84 ARG A C 1
ATOM 671 O O . ARG A 1 84 ? -4.858 17.181 6.162 1.00 88.94 84 ARG A O 1
ATOM 678 N N . SER A 1 85 ? -4.370 15.498 7.579 1.00 86.00 85 SER A N 1
ATOM 679 C CA . SER A 1 85 ? -3.557 14.703 6.650 1.00 86.00 85 SER A CA 1
ATOM 680 C C . SER A 1 85 ? -3.845 13.206 6.837 1.00 86.00 85 SER A C 1
ATOM 682 O O . SER A 1 85 ? -3.245 12.546 7.693 1.00 86.00 85 SER A O 1
ATOM 684 N N . PRO A 1 86 ? -4.814 12.654 6.085 1.00 85.88 86 PRO A N 1
ATOM 685 C CA . PRO A 1 86 ? -5.209 11.255 6.218 1.00 85.88 86 PRO A CA 1
ATOM 686 C C . PRO A 1 86 ? -4.218 10.255 5.614 1.00 85.88 86 PRO A C 1
ATOM 688 O O . PRO A 1 86 ? -4.302 9.064 5.922 1.00 85.88 86 PRO A O 1
ATOM 691 N N . GLU A 1 87 ? -3.306 10.703 4.752 1.00 82.12 87 GLU A N 1
ATOM 692 C CA . GLU A 1 87 ? -2.459 9.856 3.907 1.00 82.12 87 GLU A CA 1
ATOM 693 C C . GLU A 1 87 ? -1.597 8.897 4.729 1.00 82.12 87 GLU A C 1
ATOM 695 O O . GLU A 1 87 ? -1.505 7.715 4.407 1.00 82.12 87 GLU A O 1
ATOM 700 N N . GLY A 1 88 ? -1.027 9.373 5.832 1.00 81.94 88 GLY A N 1
ATOM 701 C CA . GLY A 1 88 ? -0.085 8.605 6.650 1.00 81.94 88 GLY A CA 1
ATOM 702 C C . GLY A 1 88 ? -0.792 7.552 7.479 1.00 81.94 88 GLY A C 1
ATOM 703 O O . GLY A 1 88 ? -0.360 6.404 7.533 1.00 81.94 88 GLY A O 1
ATOM 704 N N . ALA A 1 89 ? -1.943 7.910 8.052 1.00 87.50 89 ALA A N 1
ATOM 705 C CA . ALA A 1 89 ? -2.779 6.961 8.776 1.00 87.50 89 ALA A CA 1
ATOM 706 C C . ALA A 1 89 ? -3.344 5.877 7.845 1.00 87.50 89 ALA A C 1
ATOM 708 O O . ALA A 1 89 ? -3.444 4.715 8.242 1.00 87.50 89 ALA A O 1
ATOM 709 N N . LEU A 1 90 ? -3.701 6.247 6.610 1.00 88.00 90 LEU A N 1
ATOM 710 C CA . LEU A 1 90 ? -4.179 5.307 5.602 1.00 88.00 90 LEU A CA 1
ATOM 711 C C . LEU A 1 90 ? -3.060 4.397 5.087 1.00 88.00 90 LEU A C 1
ATOM 713 O O . LEU A 1 90 ? -3.263 3.187 5.025 1.00 88.00 90 LEU A O 1
ATOM 717 N N . GLY A 1 91 ? -1.891 4.953 4.763 1.00 84.75 91 GLY A N 1
ATOM 718 C CA . GLY A 1 91 ? -0.717 4.192 4.335 1.00 84.75 91 GLY A CA 1
ATOM 719 C C . GLY A 1 91 ? -0.265 3.197 5.402 1.00 84.75 91 GLY A C 1
ATOM 720 O O . GLY A 1 91 ? -0.059 2.025 5.099 1.00 84.75 91 GLY A O 1
ATOM 721 N N . TRP A 1 92 ? -0.229 3.624 6.669 1.00 88.25 92 TRP A N 1
ATOM 722 C CA . TRP A 1 92 ? 0.001 2.730 7.804 1.00 88.25 92 TRP A CA 1
ATOM 723 C C . TRP A 1 92 ? -1.041 1.602 7.851 1.00 88.25 92 TRP A C 1
ATOM 725 O O . TRP A 1 92 ? -0.676 0.432 7.863 1.00 88.25 92 TRP A O 1
ATOM 735 N N . ALA A 1 93 ? -2.341 1.920 7.801 1.00 90.75 93 ALA A N 1
ATOM 736 C CA . ALA A 1 93 ? -3.395 0.905 7.878 1.00 90.75 93 ALA A CA 1
ATOM 737 C C . ALA A 1 93 ? -3.352 -0.105 6.715 1.00 90.75 93 ALA A C 1
ATOM 739 O O . ALA A 1 93 ? -3.608 -1.293 6.925 1.00 90.75 93 ALA A O 1
ATOM 740 N N . LEU A 1 94 ? -3.027 0.358 5.504 1.00 89.25 94 LEU A N 1
ATOM 741 C CA . LEU A 1 94 ? -2.827 -0.490 4.329 1.00 89.25 94 LEU A CA 1
ATOM 742 C C . LEU A 1 94 ? -1.644 -1.435 4.517 1.00 89.25 94 LEU A C 1
ATOM 744 O O . LEU A 1 94 ? -1.805 -2.638 4.333 1.00 89.25 94 LEU A O 1
ATOM 748 N N . ARG A 1 95 ? -0.495 -0.914 4.957 1.00 87.56 95 ARG A N 1
ATOM 749 C CA . ARG A 1 95 ? 0.705 -1.715 5.211 1.00 87.56 95 ARG A CA 1
ATOM 750 C C . ARG A 1 95 ? 0.441 -2.841 6.206 1.00 87.56 95 ARG A C 1
ATOM 752 O O . ARG A 1 95 ? 0.737 -3.990 5.909 1.00 87.56 95 ARG A O 1
ATOM 759 N N . GLU A 1 96 ? -0.169 -2.533 7.351 1.00 90.06 96 GLU A N 1
ATOM 760 C CA . GLU A 1 96 ? -0.458 -3.546 8.379 1.00 90.06 96 GLU A CA 1
ATOM 761 C C . GLU A 1 96 ? -1.466 -4.599 7.890 1.00 90.06 96 GLU A C 1
ATOM 763 O O . GLU A 1 96 ? -1.368 -5.780 8.219 1.00 90.06 96 GLU A O 1
ATOM 768 N N . THR A 1 97 ? -2.430 -4.187 7.064 1.00 90.88 97 THR A N 1
ATOM 769 C CA . THR A 1 97 ? -3.388 -5.110 6.439 1.00 90.88 97 THR A CA 1
ATOM 770 C C . THR A 1 97 ? -2.706 -6.021 5.415 1.00 90.88 97 THR A C 1
ATOM 772 O O . THR A 1 97 ? -2.958 -7.224 5.397 1.00 90.88 97 THR A O 1
ATOM 775 N N . ASN A 1 98 ? -1.829 -5.468 4.579 1.00 90.25 98 ASN A N 1
ATOM 776 C CA . ASN A 1 98 ? -1.113 -6.215 3.546 1.00 90.25 98 ASN A CA 1
ATOM 777 C C . ASN A 1 98 ? -0.061 -7.150 4.137 1.00 90.25 98 ASN A C 1
ATOM 779 O O . ASN A 1 98 ? 0.148 -8.237 3.603 1.00 90.25 98 ASN A O 1
ATOM 783 N N . GLU A 1 99 ? 0.549 -6.778 5.261 1.00 88.81 99 GLU A N 1
ATOM 784 C CA . GLU A 1 99 ? 1.407 -7.677 6.032 1.00 88.81 99 GLU A CA 1
ATOM 785 C C . GLU A 1 99 ? 0.601 -8.868 6.561 1.00 88.81 99 GLU A C 1
ATOM 787 O O . GLU A 1 99 ? 0.998 -10.016 6.374 1.00 88.81 99 GLU A O 1
ATOM 792 N N . LEU A 1 100 ? -0.584 -8.629 7.138 1.00 90.00 100 LEU A N 1
ATOM 793 C CA . LEU A 1 100 ? -1.474 -9.720 7.541 1.00 90.00 100 LEU A CA 1
ATOM 794 C C . LEU A 1 100 ? -1.809 -10.645 6.361 1.00 90.00 100 LEU A C 1
ATOM 796 O O . LEU A 1 100 ? -1.766 -11.866 6.509 1.00 90.00 100 LEU A O 1
ATOM 800 N N . PHE A 1 101 ? -2.140 -10.084 5.197 1.00 89.00 101 PHE A N 1
ATOM 801 C CA . PHE A 1 101 ? -2.446 -10.880 4.009 1.00 89.00 101 PHE A CA 1
ATOM 802 C C . PHE A 1 101 ? -1.234 -11.682 3.535 1.00 89.00 101 PHE A C 1
ATOM 804 O O . PHE A 1 101 ? -1.380 -12.867 3.253 1.00 89.00 101 PHE A O 1
ATOM 811 N N . ALA A 1 102 ? -0.037 -11.094 3.525 1.00 86.12 102 ALA A N 1
ATOM 812 C CA . ALA A 1 102 ? 1.194 -11.799 3.181 1.00 86.12 102 ALA A CA 1
ATOM 813 C C . ALA A 1 102 ? 1.453 -12.996 4.109 1.00 86.12 102 ALA A C 1
ATOM 815 O O . ALA A 1 102 ? 1.724 -14.099 3.634 1.00 86.12 102 ALA A O 1
ATOM 816 N N . ARG A 1 103 ? 1.283 -12.816 5.424 1.00 87.69 103 ARG A N 1
ATOM 817 C CA . ARG A 1 103 ? 1.422 -13.905 6.406 1.00 87.69 103 ARG A CA 1
ATOM 818 C C . ARG A 1 103 ? 0.354 -14.980 6.238 1.00 87.69 103 ARG A C 1
ATOM 820 O O . ARG A 1 103 ? 0.661 -16.161 6.361 1.00 87.69 103 ARG A O 1
ATOM 827 N N . ALA A 1 104 ? -0.882 -14.588 5.939 1.00 85.69 104 ALA A N 1
ATOM 828 C CA . ALA A 1 104 ? -1.964 -15.528 5.669 1.00 85.69 104 ALA A CA 1
ATOM 829 C C . ALA A 1 104 ? -1.670 -16.380 4.427 1.00 85.69 104 ALA A C 1
ATOM 831 O O . ALA A 1 104 ? -1.783 -17.602 4.487 1.00 85.69 104 ALA A O 1
ATOM 832 N N . ARG A 1 105 ? -1.214 -15.748 3.338 1.00 87.19 105 ARG A N 1
ATOM 833 C CA . ARG A 1 105 ? -0.776 -16.434 2.116 1.00 87.19 105 ARG A CA 1
ATOM 834 C C . ARG A 1 105 ? 0.325 -17.450 2.406 1.00 87.19 105 ARG A C 1
ATOM 836 O O . ARG A 1 105 ? 0.212 -18.612 2.026 1.00 87.19 105 ARG A O 1
ATOM 843 N N . GLN A 1 106 ? 1.347 -17.038 3.160 1.00 85.69 106 GLN A N 1
ATOM 844 C CA . GLN A 1 106 ? 2.443 -17.918 3.568 1.00 85.69 106 GLN A CA 1
ATOM 845 C C . GLN A 1 106 ? 1.953 -19.105 4.413 1.00 85.69 106 GLN A C 1
ATOM 847 O O . GLN A 1 106 ? 2.360 -20.237 4.168 1.00 85.69 106 GLN A O 1
ATOM 852 N N . ALA A 1 107 ? 1.073 -18.866 5.389 1.00 85.06 107 ALA A N 1
ATOM 853 C CA . ALA A 1 107 ? 0.565 -19.905 6.285 1.00 85.06 107 ALA A CA 1
ATOM 854 C C . ALA A 1 107 ? -0.347 -20.923 5.579 1.00 85.06 107 ALA A C 1
ATOM 856 O O . ALA A 1 107 ? -0.378 -22.089 5.966 1.00 85.06 107 ALA A O 1
ATOM 857 N N . HIS A 1 108 ? -1.089 -20.487 4.560 1.00 81.31 108 HIS A N 1
ATOM 858 C CA . HIS A 1 108 ? -2.038 -21.328 3.829 1.00 81.31 108 HIS A CA 1
ATOM 859 C C . HIS A 1 108 ? -1.496 -21.870 2.501 1.00 81.31 108 HIS A C 1
ATOM 861 O O . HIS A 1 108 ? -2.215 -22.606 1.830 1.00 81.31 108 HIS A O 1
ATOM 867 N N . ALA A 1 109 ? -0.257 -21.521 2.127 1.00 81.81 109 ALA A N 1
ATOM 868 C CA . ALA A 1 109 ? 0.300 -21.760 0.792 1.00 81.81 109 ALA A CA 1
ATOM 869 C C . ALA A 1 109 ? -0.657 -21.312 -0.334 1.00 81.81 109 ALA A C 1
ATOM 871 O O . ALA A 1 109 ? -0.704 -21.905 -1.410 1.00 81.81 109 ALA A O 1
ATOM 872 N N . ASP A 1 110 ? -1.435 -20.263 -0.061 1.00 77.75 110 ASP A N 1
ATOM 873 C CA . ASP A 1 110 ? -2.434 -19.707 -0.966 1.00 77.75 110 ASP A CA 1
ATOM 874 C C . ASP A 1 110 ? -1.902 -18.378 -1.512 1.00 77.75 110 ASP A C 1
ATOM 876 O O . ASP A 1 110 ? -1.356 -17.562 -0.774 1.00 77.75 110 ASP A O 1
ATOM 880 N N . SER A 1 111 ? -2.046 -18.146 -2.816 1.00 72.62 111 SER A N 1
ATOM 881 C CA . SER A 1 111 ? -1.704 -16.854 -3.432 1.00 72.62 111 SER A CA 1
ATOM 882 C C . SER A 1 111 ? -2.776 -15.788 -3.167 1.00 72.62 111 SER A C 1
ATOM 884 O O . SER A 1 111 ? -2.586 -14.611 -3.474 1.00 72.62 111 SER A O 1
ATOM 886 N N . TRP A 1 112 ? -3.905 -16.190 -2.586 1.00 71.81 112 TRP A N 1
ATOM 887 C CA . TRP A 1 112 ? -5.051 -15.356 -2.269 1.00 71.81 112 TRP A CA 1
ATOM 888 C C . TRP A 1 112 ? -5.106 -15.018 -0.757 1.00 71.81 112 TRP A C 1
ATOM 890 O O . TRP A 1 112 ? -4.826 -15.886 0.070 1.00 71.81 112 TRP A O 1
ATOM 900 N N . PRO A 1 113 ? -5.468 -13.780 -0.339 1.00 76.06 113 PRO A N 1
ATOM 901 C CA . PRO A 1 113 ? -5.908 -12.632 -1.138 1.00 76.06 113 PRO A CA 1
ATOM 902 C C . PRO A 1 113 ? -4.743 -11.798 -1.687 1.00 76.06 113 PRO A C 1
ATOM 904 O O . PRO A 1 113 ? -3.672 -11.795 -1.080 1.00 76.06 113 PRO A O 1
ATOM 907 N N . PRO A 1 114 ? -4.950 -11.025 -2.767 1.00 81.56 114 PRO A N 1
ATOM 908 C CA . PRO A 1 114 ? -3.991 -10.034 -3.228 1.00 81.56 114 PRO A CA 1
ATOM 909 C C . PRO A 1 114 ? -3.849 -8.916 -2.197 1.00 81.56 114 PRO A C 1
ATOM 911 O O . PRO A 1 114 ? -4.679 -8.751 -1.297 1.00 81.56 114 PRO A O 1
ATOM 914 N N . ASP A 1 115 ? -2.793 -8.128 -2.351 1.00 84.75 115 ASP A N 1
ATOM 915 C CA . ASP A 1 115 ? -2.604 -6.943 -1.530 1.00 84.75 115 ASP A CA 1
ATOM 916 C C . ASP A 1 115 ? -3.718 -5.918 -1.785 1.00 84.75 115 ASP A C 1
ATOM 918 O O . ASP A 1 115 ? -4.206 -5.722 -2.901 1.00 84.75 115 ASP A O 1
ATOM 922 N N . LEU A 1 116 ? -4.147 -5.270 -0.709 1.00 87.06 116 LEU A N 1
ATOM 923 C CA . LEU A 1 116 ? -5.128 -4.209 -0.740 1.00 87.06 116 LEU A CA 1
ATOM 924 C C . LEU A 1 116 ? -4.465 -2.914 -1.212 1.00 87.06 116 LEU A C 1
ATOM 926 O O . LEU A 1 116 ? -3.545 -2.395 -0.576 1.00 87.06 116 LEU A O 1
ATOM 930 N N . LEU A 1 117 ? -4.999 -2.361 -2.298 1.00 84.06 117 LEU A N 1
ATOM 931 C CA . LEU A 1 117 ? -4.582 -1.078 -2.854 1.00 84.06 117 LEU A CA 1
ATOM 932 C C . LEU A 1 117 ? -5.565 0.026 -2.459 1.00 84.06 117 LEU A C 1
ATOM 934 O O . LEU A 1 117 ? -6.774 -0.205 -2.365 1.00 84.06 117 LEU A O 1
ATOM 938 N N . ARG A 1 118 ? -5.067 1.260 -2.306 1.00 82.69 118 ARG A N 1
ATOM 939 C CA . ARG A 1 118 ? -5.889 2.450 -2.002 1.00 82.69 118 ARG A CA 1
ATOM 940 C C . ARG A 1 118 ? -7.122 2.621 -2.915 1.00 82.69 118 ARG A C 1
ATOM 942 O O . ARG A 1 118 ? -8.191 2.904 -2.374 1.00 82.69 118 ARG A O 1
ATOM 949 N N . PRO A 1 119 ? -7.037 2.426 -4.247 1.00 79.12 119 PRO A N 1
ATOM 950 C CA . PRO A 1 119 ? -8.192 2.553 -5.146 1.00 79.12 119 PRO A CA 1
ATOM 951 C C . PRO A 1 119 ? -9.252 1.468 -4.928 1.00 79.12 119 PRO A C 1
ATOM 953 O O . PRO A 1 119 ? -10.432 1.695 -5.173 1.00 79.12 119 PRO A O 1
ATOM 956 N N . GLY A 1 120 ? -8.849 0.302 -4.415 1.00 80.00 120 GLY A N 1
ATOM 957 C CA . GLY A 1 120 ? -9.755 -0.798 -4.092 1.00 80.00 120 GLY A CA 1
ATOM 958 C C . GLY A 1 120 ? -10.574 -0.569 -2.819 1.00 80.00 120 GLY A C 1
ATOM 959 O O . GLY A 1 120 ? -11.462 -1.361 -2.515 1.00 80.00 120 GLY A O 1
ATOM 960 N N . ILE A 1 121 ? -10.313 0.493 -2.049 1.00 85.94 121 ILE A N 1
ATOM 961 C CA . ILE A 1 121 ? -11.042 0.766 -0.807 1.00 85.94 121 ILE A CA 1
ATOM 962 C C . ILE A 1 121 ? -12.360 1.491 -1.115 1.00 85.94 121 ILE A C 1
ATOM 964 O O . ILE A 1 121 ? -12.376 2.573 -1.697 1.00 85.94 121 ILE A O 1
ATOM 968 N N . LEU A 1 122 ? -13.483 0.927 -0.661 1.00 86.56 122 LEU A N 1
ATOM 969 C CA . LEU A 1 122 ? -14.832 1.467 -0.890 1.00 86.56 122 LEU A CA 1
ATOM 970 C C . LEU A 1 122 ? -15.175 2.636 0.041 1.00 86.56 122 LEU A C 1
ATOM 972 O O . LEU A 1 122 ? -15.946 3.528 -0.323 1.00 86.56 122 LEU A O 1
ATOM 976 N N . SER A 1 123 ? -14.671 2.594 1.273 1.00 88.62 123 SER A N 1
ATOM 977 C CA . SER A 1 123 ? -14.781 3.691 2.238 1.00 88.62 123 SER A CA 1
ATOM 978 C C . SER A 1 123 ? -13.754 3.530 3.347 1.00 88.62 123 SER A C 1
ATOM 980 O O . SER A 1 123 ? -13.502 2.408 3.797 1.00 88.62 123 SER A O 1
ATOM 982 N N . VAL A 1 124 ? -13.243 4.651 3.850 1.00 91.12 124 VAL A N 1
ATOM 983 C CA . VAL A 1 124 ? -12.349 4.683 5.007 1.00 91.12 124 VAL A CA 1
ATOM 984 C C . VAL A 1 124 ? -13.020 5.455 6.133 1.00 91.12 124 VAL A C 1
ATOM 986 O O . VAL A 1 124 ? -13.528 6.555 5.940 1.00 91.12 124 VAL A O 1
ATOM 989 N N . ARG A 1 125 ? -13.000 4.900 7.342 1.00 93.44 125 ARG A N 1
ATOM 990 C CA . ARG A 1 125 ? -13.475 5.565 8.555 1.00 93.44 125 ARG A CA 1
ATOM 991 C C . ARG A 1 125 ? -12.357 5.627 9.583 1.00 93.44 125 ARG A C 1
ATOM 993 O O . ARG A 1 125 ? -11.730 4.621 9.902 1.00 93.44 125 ARG A O 1
ATOM 1000 N N . VAL A 1 126 ? -12.129 6.801 10.149 1.00 94.31 126 VAL A N 1
ATOM 1001 C CA . VAL A 1 126 ? -11.163 7.006 11.230 1.00 94.31 126 VAL A CA 1
ATOM 1002 C C . VAL A 1 126 ? -11.881 7.496 12.474 1.00 94.31 126 VAL A C 1
ATOM 1004 O O . VAL A 1 126 ? -12.842 8.259 12.400 1.00 94.31 126 VAL A O 1
ATOM 1007 N N . GLY A 1 127 ? -11.453 7.022 13.634 1.00 94.44 127 GLY A N 1
ATOM 1008 C CA . GLY A 1 127 ? -12.067 7.372 14.898 1.00 94.44 127 GLY A CA 1
ATOM 1009 C C . GLY A 1 127 ? -11.340 6.751 16.071 1.00 94.44 127 GLY A C 1
ATOM 1010 O O . GLY A 1 127 ? -10.378 6.006 15.893 1.00 94.44 127 GLY A O 1
ATOM 1011 N N . PHE A 1 128 ? -11.848 7.043 17.260 1.00 95.00 128 PHE A N 1
ATOM 1012 C CA . PHE A 1 128 ? -11.392 6.462 18.513 1.00 95.00 128 PHE A CA 1
ATOM 1013 C C . PHE A 1 128 ? -12.585 5.936 19.317 1.00 95.00 128 PHE A C 1
ATOM 1015 O O . PHE A 1 128 ? -13.737 6.346 19.129 1.00 95.00 128 PHE A O 1
ATOM 1022 N N . GLY A 1 129 ? -12.307 5.003 20.218 1.00 93.69 129 GLY A N 1
ATOM 1023 C CA . GLY A 1 129 ? -13.287 4.351 21.076 1.00 93.69 129 GLY A CA 1
ATOM 1024 C C . GLY A 1 129 ? -12.588 3.544 22.160 1.00 93.69 129 GLY A C 1
ATOM 1025 O O . GLY A 1 129 ? -11.359 3.508 22.210 1.00 93.69 129 GLY A O 1
ATOM 1026 N N . ARG A 1 130 ? -13.357 2.903 23.041 1.00 89.25 130 ARG A N 1
ATOM 1027 C CA . ARG A 1 130 ? -12.776 2.070 24.100 1.00 89.25 130 ARG A CA 1
ATOM 1028 C C . ARG A 1 130 ? -12.524 0.661 23.582 1.00 89.25 130 ARG A C 1
ATOM 1030 O O . ARG A 1 130 ? -13.487 0.010 23.189 1.00 89.25 130 ARG A O 1
ATOM 1037 N N . GLY A 1 131 ? -11.272 0.202 23.641 1.00 80.75 131 GLY A N 1
ATOM 1038 C CA . GLY A 1 131 ? -10.851 -1.187 23.404 1.00 80.75 131 GLY A CA 1
ATOM 1039 C C . GLY A 1 131 ? -11.709 -1.934 22.378 1.00 80.75 131 GLY A C 1
ATOM 1040 O O . GLY A 1 131 ? -11.718 -1.617 21.190 1.00 80.75 131 GLY A O 1
ATOM 1041 N N . GLU A 1 132 ? -12.499 -2.878 22.883 1.00 82.19 132 GLU A N 1
ATOM 1042 C CA . GLU A 1 132 ? -13.383 -3.772 22.128 1.00 82.19 132 GLU A CA 1
ATOM 1043 C C . GLU A 1 132 ? -14.445 -3.102 21.259 1.00 82.19 132 GLU A C 1
ATOM 1045 O O . GLU A 1 132 ? -14.849 -3.638 20.227 1.00 82.19 132 GLU A O 1
ATOM 1050 N N . GLN A 1 133 ? -14.897 -1.911 21.646 1.00 86.06 133 GLN A N 1
ATOM 1051 C CA . GLN A 1 133 ? -15.895 -1.169 20.882 1.00 86.06 133 GLN A CA 1
ATOM 1052 C C . GLN A 1 133 ? -15.361 -0.869 19.480 1.00 86.06 133 GLN A C 1
ATOM 1054 O O . GLN A 1 133 ? -16.061 -1.072 18.488 1.00 86.06 133 GLN A O 1
ATOM 1059 N N . VAL A 1 134 ? -14.088 -0.481 19.390 1.00 86.19 134 VAL A N 1
ATOM 1060 C CA . VAL A 1 134 ? -13.437 -0.162 18.119 1.00 86.19 134 VAL A CA 1
ATOM 1061 C C . VAL A 1 134 ? -13.374 -1.392 17.217 1.00 86.19 134 VAL A C 1
ATOM 1063 O O . VAL A 1 134 ? -13.708 -1.288 16.037 1.00 86.19 134 VAL A O 1
ATOM 1066 N N . ALA A 1 135 ? -13.041 -2.561 17.774 1.00 83.75 135 ALA A N 1
ATOM 1067 C CA . ALA A 1 135 ? -12.960 -3.818 17.032 1.00 83.75 135 ALA A CA 1
ATOM 1068 C C . ALA A 1 135 ? -14.273 -4.152 16.304 1.00 83.75 135 ALA A C 1
ATOM 1070 O O . ALA A 1 135 ? -14.258 -4.566 15.146 1.00 83.75 135 ALA A O 1
ATOM 1071 N N . VAL A 1 136 ? -15.418 -3.899 16.944 1.00 81.25 136 VAL A N 1
ATOM 1072 C CA . VAL A 1 136 ? -16.750 -4.154 16.367 1.00 81.25 136 VAL A CA 1
ATOM 1073 C C . VAL A 1 136 ? -17.338 -2.956 15.606 1.00 81.25 136 VAL A C 1
ATOM 1075 O O . VAL A 1 136 ? -18.502 -2.984 15.200 1.00 81.25 136 VAL A O 1
ATOM 1078 N N . GLY A 1 137 ? -16.558 -1.891 15.401 1.00 83.44 137 GLY A N 1
ATOM 1079 C CA . GLY A 1 137 ? -16.985 -0.683 14.692 1.00 83.44 137 GLY A CA 1
ATOM 1080 C C . GLY A 1 137 ? -17.891 0.257 15.500 1.00 83.44 137 GLY A C 1
ATOM 1081 O O . GLY A 1 137 ? -18.554 1.119 14.915 1.00 83.44 137 GLY A O 1
ATOM 1082 N N . ALA A 1 138 ? -17.936 0.108 16.825 1.00 87.94 138 ALA A N 1
ATOM 1083 C CA . ALA A 1 138 ? -18.555 1.051 17.749 1.00 87.94 138 ALA A CA 1
ATOM 1084 C C . ALA A 1 138 ? -17.519 2.105 18.180 1.00 87.94 138 ALA A C 1
ATOM 1086 O O . ALA A 1 138 ? -16.567 1.830 18.903 1.00 87.94 138 ALA A O 1
ATOM 1087 N N . TRP A 1 139 ? -17.701 3.337 17.715 1.00 92.06 139 TRP A N 1
ATOM 1088 C CA . TRP A 1 139 ? -16.755 4.429 17.940 1.00 92.06 139 TRP A CA 1
ATOM 1089 C C . TRP A 1 139 ? -17.350 5.451 18.901 1.00 92.06 139 TRP A C 1
ATOM 1091 O O . TRP A 1 139 ? -18.515 5.815 18.747 1.00 92.06 139 TRP A O 1
ATOM 1101 N N . THR A 1 140 ? -16.540 5.980 19.819 1.00 92.81 140 THR A N 1
ATOM 1102 C CA . THR A 1 140 ? -16.916 7.168 20.604 1.00 92.81 140 THR A CA 1
ATOM 1103 C C . THR A 1 140 ? -17.077 8.363 19.672 1.00 92.81 140 THR A C 1
ATOM 1105 O O . THR A 1 140 ? -18.056 9.102 19.741 1.00 92.81 140 THR A O 1
ATOM 1108 N N . ARG A 1 141 ? -16.120 8.533 18.757 1.00 94.38 141 ARG A N 1
ATOM 1109 C CA . ARG A 1 141 ? -16.174 9.533 17.696 1.00 94.38 141 ARG A CA 1
ATOM 1110 C C . ARG A 1 141 ? -15.458 8.986 16.477 1.00 94.38 141 ARG A C 1
ATOM 1112 O O . ARG A 1 141 ? -14.374 8.426 16.593 1.00 94.38 141 ARG A O 1
ATOM 1119 N N . ALA A 1 142 ? -16.069 9.148 15.311 1.00 93.75 142 ALA A N 1
ATOM 1120 C CA . ALA A 1 142 ? -15.464 8.750 14.052 1.00 93.75 142 ALA A CA 1
ATOM 1121 C C . ALA A 1 142 ? -15.975 9.605 12.894 1.00 93.75 142 ALA A C 1
ATOM 1123 O O . ALA A 1 142 ? -17.108 10.095 12.919 1.00 93.75 142 ALA A O 1
ATOM 1124 N N . ARG A 1 143 ? -15.141 9.744 11.871 1.00 93.62 143 ARG A N 1
ATOM 1125 C CA . ARG A 1 143 ? -15.405 10.459 10.626 1.00 93.62 143 ARG A CA 1
ATOM 1126 C C . ARG A 1 143 ? -15.057 9.560 9.448 1.00 93.62 143 ARG A C 1
ATOM 1128 O O . ARG A 1 143 ? -14.118 8.771 9.516 1.00 93.62 143 ARG A O 1
ATOM 1135 N N . GLU A 1 144 ? -15.864 9.648 8.404 1.00 89.62 144 GLU A N 1
ATOM 1136 C CA . GLU A 1 144 ? -15.576 9.006 7.127 1.00 89.62 144 GLU A CA 1
ATOM 1137 C C . GLU A 1 144 ? -14.615 9.917 6.358 1.00 89.62 144 GLU A C 1
ATOM 1139 O O . GLU A 1 144 ? -14.875 11.114 6.231 1.00 89.62 144 GLU A O 1
ATOM 1144 N N . LEU A 1 145 ? -13.484 9.366 5.926 1.00 84.56 145 LEU A N 1
ATOM 1145 C CA . LEU A 1 145 ? -12.589 10.019 4.980 1.00 84.56 145 LEU A CA 1
ATOM 1146 C C . LEU A 1 145 ? -13.211 9.825 3.593 1.00 84.56 145 LEU A C 1
ATOM 1148 O O . LEU A 1 145 ? -13.677 8.727 3.284 1.00 84.56 145 LEU A O 1
ATOM 1152 N N . VAL A 1 146 ? -13.300 10.906 2.812 1.00 61.22 146 VAL A N 1
ATOM 1153 C CA . VAL A 1 146 ? -14.029 10.962 1.532 1.00 61.22 146 VAL A CA 1
ATOM 1154 C C . VAL A 1 146 ? -13.713 9.745 0.654 1.00 61.22 146 VAL A C 1
ATOM 1156 O O . VAL A 1 146 ? -12.570 9.296 0.579 1.00 61.22 146 VAL A O 1
ATOM 1159 N N . ARG A 1 147 ? -14.753 9.207 0.003 1.00 57.53 147 ARG A N 1
ATOM 1160 C CA . ARG A 1 147 ? -14.672 8.051 -0.897 1.00 57.53 147 ARG A CA 1
ATOM 1161 C C . ARG A 1 147 ? -13.589 8.261 -1.952 1.00 57.53 147 ARG A C 1
ATOM 1163 O O . ARG A 1 147 ? -13.685 9.176 -2.760 1.00 57.53 147 ARG A O 1
ATOM 1170 N N . THR A 1 148 ? -12.626 7.351 -1.993 1.00 51.44 148 THR A N 1
ATOM 1171 C CA . THR A 1 148 ? -11.553 7.223 -2.993 1.00 51.44 148 THR A CA 1
ATOM 1172 C C . THR A 1 148 ? -12.075 6.800 -4.377 1.00 51.44 148 THR A C 1
ATOM 1174 O O . THR A 1 148 ? -11.452 5.996 -5.056 1.00 51.44 148 THR A O 1
ATOM 1177 N N . GLY A 1 149 ? -13.244 7.297 -4.795 1.00 41.81 149 GLY A N 1
ATOM 1178 C CA . GLY A 1 149 ? -13.923 6.890 -6.029 1.00 41.81 149 GLY A CA 1
ATOM 1179 C C . GLY A 1 149 ? -13.606 7.738 -7.263 1.00 41.81 149 GLY A C 1
ATOM 1180 O O . GLY A 1 149 ? -13.964 7.330 -8.358 1.00 41.81 149 GLY A O 1
ATOM 1181 N N . GLU A 1 150 ? -12.952 8.896 -7.119 1.00 42.00 150 GLU A N 1
ATOM 1182 C CA . GLU A 1 150 ? -12.741 9.838 -8.239 1.00 42.00 150 GLU A CA 1
ATOM 1183 C C . GLU A 1 150 ? -11.306 9.844 -8.799 1.00 42.00 150 GLU A C 1
ATOM 1185 O O . GLU A 1 150 ? -11.045 10.470 -9.819 1.00 42.00 150 GLU A O 1
ATOM 1190 N N . ALA A 1 151 ? -10.370 9.089 -8.213 1.00 45.53 151 ALA A N 1
ATOM 1191 C CA . ALA A 1 151 ? -8.976 9.016 -8.681 1.00 45.53 151 ALA A CA 1
ATOM 1192 C C . ALA A 1 151 ? -8.738 7.969 -9.797 1.00 45.53 151 ALA A C 1
ATOM 1194 O O . ALA A 1 151 ? -7.608 7.528 -10.002 1.00 45.53 151 ALA A O 1
ATOM 1195 N N . GLY A 1 152 ? -9.792 7.544 -10.504 1.00 42.00 152 GLY A N 1
ATOM 1196 C CA . GLY A 1 152 ? -9.753 6.423 -11.455 1.00 42.00 152 GLY A CA 1
ATOM 1197 C C . GLY A 1 152 ? -8.952 6.665 -12.741 1.00 42.00 152 GLY A C 1
ATOM 1198 O O . GLY A 1 152 ? -8.537 5.714 -13.384 1.00 42.00 152 GLY A O 1
ATOM 1199 N N . SER A 1 153 ? -8.657 7.912 -13.116 1.00 48.53 153 SER A N 1
ATOM 1200 C CA . SER A 1 153 ? -8.136 8.184 -14.466 1.00 48.53 153 SER A CA 1
ATOM 1201 C C . SER A 1 153 ? -6.647 7.870 -14.685 1.00 48.53 153 SER A C 1
ATOM 1203 O O . SER A 1 153 ? -6.245 7.687 -15.830 1.00 48.53 153 SER A O 1
ATOM 1205 N N . ALA A 1 154 ? -5.812 7.842 -13.640 1.00 45.62 154 ALA A N 1
ATOM 1206 C CA . ALA A 1 154 ? -4.354 7.659 -13.779 1.00 45.62 154 ALA A CA 1
ATOM 1207 C C . ALA A 1 154 ? -3.857 6.260 -13.366 1.00 45.62 154 ALA A C 1
ATOM 1209 O O . ALA A 1 154 ? -2.689 5.921 -13.571 1.00 45.62 154 ALA A O 1
ATOM 1210 N N . LEU A 1 155 ? -4.723 5.457 -12.745 1.00 51.50 155 LEU A N 1
ATOM 1211 C CA . LEU A 1 155 ? -4.449 4.058 -12.411 1.00 51.50 155 LEU A CA 1
ATOM 1212 C C . LEU A 1 155 ? -4.789 3.139 -13.579 1.00 51.50 155 LEU A C 1
ATOM 1214 O O . LEU A 1 155 ? -3.958 2.307 -13.928 1.00 51.50 155 LEU A O 1
ATOM 1218 N N . ASP A 1 156 ? -5.903 3.403 -14.267 1.00 56.41 156 ASP A N 1
ATOM 1219 C CA . ASP A 1 156 ? -6.315 2.631 -15.442 1.00 56.41 156 ASP A CA 1
ATOM 1220 C C . ASP A 1 156 ? -5.249 2.621 -16.550 1.00 56.41 156 ASP A C 1
ATOM 1222 O O . ASP A 1 156 ? -5.053 1.599 -17.201 1.00 56.41 156 ASP A O 1
ATOM 1226 N N . SER A 1 157 ? -4.498 3.713 -16.747 1.00 62.38 157 SER A N 1
ATOM 1227 C CA . SER A 1 157 ? -3.480 3.770 -17.806 1.00 62.38 157 SER A CA 1
ATOM 1228 C C . SER A 1 157 ? -2.226 2.949 -17.497 1.00 62.38 157 SER A C 1
ATOM 1230 O O . SER A 1 157 ? -1.668 2.334 -18.399 1.00 62.38 157 SER A O 1
ATOM 1232 N N . SER A 1 158 ? -1.774 2.912 -16.241 1.00 64.50 158 SER A N 1
ATOM 1233 C CA . SER A 1 158 ? -0.579 2.149 -15.846 1.00 64.50 158 SER A CA 1
ATOM 1234 C C . SER A 1 158 ? -0.881 0.667 -15.643 1.00 64.50 158 SER A C 1
ATOM 1236 O O . SER A 1 158 ? -0.069 -0.171 -16.023 1.00 64.50 158 SER A O 1
ATOM 1238 N N . ASP A 1 159 ? -2.063 0.342 -15.116 1.00 67.19 159 ASP A N 1
ATOM 1239 C CA . ASP A 1 159 ? -2.505 -1.045 -14.958 1.00 67.19 159 ASP A CA 1
ATOM 1240 C C . ASP A 1 159 ? -2.807 -1.675 -16.328 1.00 67.19 159 ASP A C 1
ATOM 1242 O O . ASP A 1 159 ? -2.457 -2.831 -16.564 1.00 67.19 159 ASP A O 1
ATOM 1246 N N . SER A 1 160 ? -3.355 -0.899 -17.276 1.00 68.88 160 SER A N 1
ATOM 1247 C CA . SER A 1 160 ? -3.467 -1.317 -18.680 1.00 68.88 160 SER A CA 1
ATOM 1248 C C . SER A 1 160 ? -2.098 -1.544 -19.318 1.00 68.88 160 SER A C 1
ATOM 1250 O O . SER A 1 160 ? -1.932 -2.515 -20.050 1.00 68.88 160 SER A O 1
ATOM 1252 N N . LEU A 1 161 ? -1.108 -0.691 -19.027 1.00 68.12 161 LEU A N 1
ATOM 1253 C CA . LEU A 1 161 ? 0.244 -0.840 -19.569 1.00 68.12 161 LEU A CA 1
ATOM 1254 C C . LEU A 1 161 ? 0.910 -2.133 -19.081 1.00 68.12 161 LEU A C 1
ATOM 1256 O O . LEU A 1 161 ? 1.473 -2.881 -19.877 1.00 68.12 161 LEU A O 1
ATOM 1260 N N . LEU A 1 162 ? 0.798 -2.421 -17.780 1.00 69.25 162 LEU A N 1
ATOM 1261 C CA . LEU A 1 162 ? 1.290 -3.667 -17.196 1.00 69.25 162 LEU A CA 1
ATOM 1262 C C . LEU A 1 162 ? 0.553 -4.881 -17.779 1.00 69.25 162 LEU A C 1
ATOM 1264 O O . LEU A 1 162 ? 1.184 -5.875 -18.129 1.00 69.25 162 LEU A O 1
ATOM 1268 N N . ALA A 1 163 ? -0.771 -4.798 -17.932 1.00 69.94 163 ALA A N 1
ATOM 1269 C CA . ALA A 1 163 ? -1.560 -5.862 -18.545 1.00 69.94 163 ALA A CA 1
ATOM 1270 C C . ALA A 1 163 ? -1.154 -6.121 -20.006 1.00 69.94 163 ALA A C 1
ATOM 1272 O O . ALA A 1 163 ? -1.091 -7.276 -20.421 1.00 69.94 163 ALA A O 1
ATOM 1273 N N . ASP A 1 164 ? -0.844 -5.076 -20.776 1.00 71.12 164 ASP A N 1
ATOM 1274 C CA . ASP A 1 164 ? -0.388 -5.205 -22.162 1.00 71.12 164 ASP A CA 1
ATOM 1275 C C . ASP A 1 164 ? 1.006 -5.831 -22.272 1.00 71.12 164 ASP A C 1
ATOM 1277 O O . ASP A 1 164 ? 1.220 -6.673 -23.148 1.00 71.12 164 ASP A O 1
ATOM 1281 N N . LEU A 1 165 ? 1.926 -5.487 -21.363 1.00 71.06 165 LEU A N 1
ATOM 1282 C CA . LEU A 1 165 ? 3.242 -6.131 -21.263 1.00 71.06 165 LEU A CA 1
ATOM 1283 C C . LEU A 1 165 ? 3.112 -7.621 -20.920 1.00 71.06 165 LEU A C 1
ATOM 1285 O O . LEU A 1 165 ? 3.669 -8.477 -21.611 1.00 71.06 165 LEU A O 1
ATOM 1289 N N . LEU A 1 166 ? 2.307 -7.954 -19.905 1.00 71.12 166 LEU A N 1
ATOM 1290 C CA . LEU A 1 166 ? 2.084 -9.341 -19.481 1.00 71.12 166 LEU A CA 1
ATOM 1291 C C . LEU A 1 166 ? 1.364 -10.176 -20.549 1.00 71.12 166 LEU A C 1
ATOM 1293 O O . LEU A 1 166 ? 1.671 -11.356 -20.719 1.00 71.12 166 LEU A O 1
ATOM 1297 N N . ALA A 1 167 ? 0.445 -9.568 -21.302 1.00 75.44 167 ALA A N 1
ATOM 1298 C CA . ALA A 1 167 ? -0.246 -10.202 -22.423 1.00 75.44 167 ALA A CA 1
ATOM 1299 C C . ALA A 1 167 ? 0.620 -10.323 -23.692 1.00 75.44 167 ALA A C 1
ATOM 1301 O O . ALA A 1 167 ? 0.109 -10.761 -24.723 1.00 75.44 167 ALA A O 1
ATOM 1302 N N . ALA A 1 168 ? 1.898 -9.922 -23.638 1.00 74.44 168 ALA A N 1
ATOM 1303 C CA . ALA A 1 168 ? 2.815 -9.868 -24.778 1.00 74.44 168 ALA A CA 1
ATOM 1304 C C . ALA A 1 168 ? 2.283 -9.030 -25.961 1.00 74.44 168 ALA A C 1
ATOM 1306 O O . ALA A 1 168 ? 2.649 -9.263 -27.112 1.00 74.44 168 ALA A O 1
ATOM 1307 N N . ARG A 1 169 ? 1.415 -8.044 -25.685 1.00 72.12 169 ARG A N 1
ATOM 1308 C CA . ARG A 1 169 ? 0.921 -7.069 -26.677 1.00 72.12 169 ARG A CA 1
ATOM 1309 C C . ARG A 1 169 ? 1.894 -5.910 -26.893 1.00 72.12 169 ARG A C 1
ATOM 1311 O O . ARG A 1 169 ? 1.716 -5.130 -27.822 1.00 72.12 169 ARG A O 1
ATOM 1318 N N . ARG A 1 170 ? 2.908 -5.807 -26.034 1.00 69.94 170 ARG A N 1
ATOM 1319 C CA . ARG A 1 170 ? 4.053 -4.902 -26.138 1.00 69.94 170 ARG A CA 1
ATOM 1320 C C . ARG A 1 170 ? 5.348 -5.693 -25.997 1.00 69.94 170 ARG A C 1
ATOM 1322 O O . ARG A 1 170 ? 5.362 -6.772 -25.399 1.00 69.94 170 ARG A O 1
ATOM 1329 N N . ARG A 1 171 ? 6.434 -5.141 -26.537 1.00 71.38 171 ARG A N 1
ATOM 1330 C CA . ARG A 1 171 ? 7.787 -5.660 -26.322 1.00 71.38 171 ARG A CA 1
ATOM 1331 C C . ARG A 1 171 ? 8.130 -5.538 -24.833 1.00 71.38 171 ARG A C 1
ATOM 1333 O O . ARG A 1 171 ? 7.752 -4.563 -24.192 1.00 71.38 171 ARG A O 1
ATOM 1340 N N . ARG A 1 172 ? 8.790 -6.551 -24.269 1.00 76.94 172 ARG A N 1
ATOM 1341 C CA . ARG A 1 172 ? 9.171 -6.545 -22.851 1.00 76.94 172 ARG A CA 1
ATOM 1342 C C . ARG A 1 172 ? 10.385 -5.640 -22.653 1.00 76.94 172 ARG A C 1
ATOM 1344 O O . ARG A 1 172 ? 11.455 -5.982 -23.150 1.00 76.94 172 ARG A O 1
ATOM 1351 N N . SER A 1 173 ? 10.209 -4.541 -21.924 1.00 82.44 173 SER A N 1
ATOM 1352 C CA . SER A 1 173 ? 11.301 -3.771 -21.315 1.00 82.44 173 SER A CA 1
ATOM 1353 C C . SER A 1 173 ? 11.393 -4.176 -19.836 1.00 82.44 173 SER A C 1
ATOM 1355 O O . SER A 1 173 ? 10.476 -3.860 -19.064 1.00 82.44 173 SER A O 1
ATOM 1357 N N . PRO A 1 174 ? 12.440 -4.920 -19.428 1.00 86.88 174 PRO A N 1
ATOM 1358 C CA . PRO A 1 174 ? 12.732 -5.211 -18.026 1.00 86.88 174 PRO A CA 1
ATOM 1359 C C . PRO A 1 174 ? 12.657 -3.979 -17.118 1.00 86.88 174 PRO A C 1
ATOM 1361 O O . PRO A 1 174 ? 12.062 -4.047 -16.038 1.00 86.88 174 PRO A O 1
ATOM 1364 N N . ALA A 1 175 ? 13.190 -2.838 -17.568 1.00 81.69 175 ALA A N 1
ATOM 1365 C CA . ALA A 1 175 ? 13.143 -1.590 -16.813 1.00 81.69 175 ALA A CA 1
ATOM 1366 C C . ALA A 1 175 ? 11.701 -1.125 -16.535 1.00 81.69 175 ALA A C 1
ATOM 1368 O O . ALA A 1 175 ? 11.349 -0.774 -15.403 1.00 81.69 175 ALA A O 1
ATOM 1369 N N . LEU A 1 176 ? 10.840 -1.163 -17.556 1.00 83.94 176 LEU A N 1
ATOM 1370 C CA . LEU A 1 176 ? 9.433 -0.777 -17.447 1.00 83.94 176 LEU A CA 1
ATOM 1371 C C . LEU A 1 176 ? 8.630 -1.728 -16.553 1.00 83.94 176 LEU A C 1
ATOM 1373 O O . LEU A 1 176 ? 7.842 -1.268 -15.721 1.00 83.94 176 LEU A O 1
ATOM 1377 N N . GLU A 1 177 ? 8.852 -3.038 -16.667 1.00 87.62 177 GLU A N 1
ATOM 1378 C CA . GLU A 1 177 ? 8.209 -4.039 -15.807 1.00 87.62 177 GLU A CA 1
ATOM 1379 C C . GLU A 1 177 ? 8.577 -3.842 -14.327 1.00 87.62 177 GLU A C 1
ATOM 1381 O O . GLU A 1 177 ? 7.694 -3.823 -13.458 1.00 87.62 177 GLU A O 1
ATOM 1386 N N . LEU A 1 178 ? 9.863 -3.629 -14.029 1.00 89.56 178 LEU A N 1
ATOM 1387 C CA . LEU A 1 178 ? 10.344 -3.375 -12.670 1.00 89.56 178 LEU A CA 1
ATOM 1388 C C . LEU A 1 178 ? 9.755 -2.083 -12.096 1.00 89.56 178 LEU A C 1
ATOM 1390 O O . LEU A 1 178 ? 9.270 -2.078 -10.962 1.00 89.56 178 LEU A O 1
ATOM 1394 N N . ALA A 1 179 ? 9.706 -1.008 -12.884 1.00 82.94 179 ALA A N 1
ATOM 1395 C CA . ALA A 1 179 ? 9.165 0.266 -12.426 1.00 82.94 179 ALA A CA 1
ATOM 1396 C C . ALA A 1 179 ? 7.646 0.209 -12.165 1.00 82.94 179 ALA A C 1
ATOM 1398 O O . ALA A 1 179 ? 7.151 0.781 -11.185 1.00 82.94 179 ALA A O 1
ATOM 1399 N N . LEU A 1 180 ? 6.884 -0.511 -12.998 1.00 85.00 180 LEU A N 1
ATOM 1400 C CA . LEU A 1 180 ? 5.454 -0.750 -12.764 1.00 85.00 180 LEU A CA 1
ATOM 1401 C C . LEU A 1 180 ? 5.230 -1.603 -11.514 1.00 85.00 180 LEU A C 1
ATOM 1403 O O . LEU A 1 180 ? 4.355 -1.293 -10.702 1.00 85.00 180 LEU A O 1
ATOM 1407 N N . THR A 1 181 ? 6.056 -2.630 -11.314 1.00 86.81 181 THR A N 1
ATOM 1408 C CA . THR A 1 181 ? 5.992 -3.474 -10.115 1.00 86.81 181 THR A CA 1
ATOM 1409 C C . THR A 1 181 ? 6.309 -2.660 -8.861 1.00 86.81 181 THR A C 1
ATOM 1411 O O . THR A 1 181 ? 5.570 -2.742 -7.877 1.00 86.81 181 THR A O 1
ATOM 1414 N N . ALA A 1 182 ? 7.320 -1.788 -8.910 1.00 84.56 182 ALA A N 1
ATOM 1415 C CA . ALA A 1 182 ? 7.650 -0.879 -7.817 1.00 84.56 182 ALA A CA 1
ATOM 1416 C C . ALA A 1 182 ? 6.470 0.025 -7.439 1.00 84.56 182 ALA A C 1
ATOM 1418 O O . ALA A 1 182 ? 6.175 0.219 -6.259 1.00 84.56 182 ALA A O 1
ATOM 1419 N N . ARG A 1 183 ? 5.733 0.537 -8.432 1.00 84.31 183 ARG A N 1
ATOM 1420 C CA . ARG A 1 183 ? 4.517 1.327 -8.195 1.00 84.31 183 ARG A CA 1
ATOM 1421 C C . ARG A 1 183 ? 3.429 0.513 -7.493 1.00 84.31 183 ARG A C 1
ATOM 1423 O O . ARG A 1 183 ? 2.766 1.046 -6.602 1.00 84.31 183 ARG A O 1
ATOM 1430 N N . VAL A 1 184 ? 3.238 -0.756 -7.855 1.00 83.94 184 VAL A N 1
ATOM 1431 C CA . VAL A 1 184 ? 2.290 -1.649 -7.162 1.00 83.94 184 VAL A CA 1
ATOM 1432 C C . VAL A 1 184 ? 2.714 -1.869 -5.705 1.00 83.94 184 VAL A C 1
ATOM 1434 O O . VAL A 1 184 ? 1.869 -1.798 -4.805 1.00 83.94 184 VAL A O 1
ATOM 1437 N N . GLN A 1 185 ? 4.013 -2.057 -5.443 1.00 85.19 185 GLN A N 1
ATOM 1438 C CA . GLN A 1 185 ? 4.535 -2.160 -4.073 1.00 85.19 185 GLN A CA 1
ATOM 1439 C C . GLN A 1 185 ? 4.316 -0.861 -3.285 1.00 85.19 185 GLN A C 1
ATOM 1441 O O . GLN A 1 185 ? 3.819 -0.896 -2.156 1.00 85.19 185 GLN A O 1
ATOM 1446 N N . LEU A 1 186 ? 4.570 0.298 -3.899 1.00 79.81 186 LEU A N 1
ATOM 1447 C CA . LEU A 1 186 ? 4.328 1.607 -3.291 1.00 79.81 186 LEU A CA 1
ATOM 1448 C C . LEU A 1 186 ? 2.843 1.822 -2.964 1.00 79.81 186 LEU A C 1
ATOM 1450 O O . LEU A 1 186 ? 2.505 2.246 -1.858 1.00 79.81 186 LEU A O 1
ATOM 1454 N N . ALA A 1 187 ? 1.942 1.469 -3.884 1.00 77.81 187 ALA A N 1
ATOM 1455 C CA . ALA A 1 187 ? 0.495 1.526 -3.664 1.00 77.81 187 ALA A CA 1
ATOM 1456 C C . ALA A 1 187 ? 0.024 0.582 -2.540 1.00 77.81 187 ALA A C 1
ATOM 1458 O O . ALA A 1 187 ? -1.001 0.845 -1.903 1.00 77.81 187 ALA A O 1
ATOM 1459 N N . SER A 1 188 ? 0.798 -0.474 -2.276 1.00 77.44 188 SER A N 1
ATOM 1460 C CA . SER A 1 188 ? 0.620 -1.425 -1.172 1.00 77.44 188 SER A CA 1
ATOM 1461 C C . SER A 1 188 ? 1.336 -1.006 0.122 1.00 77.44 188 SER A C 1
ATOM 1463 O O . SER A 1 188 ? 1.286 -1.750 1.104 1.00 77.44 188 SER A O 1
ATOM 1465 N N . ALA A 1 189 ? 1.974 0.173 0.139 1.00 78.25 189 ALA A N 1
ATOM 1466 C CA . ALA A 1 189 ? 2.775 0.724 1.235 1.00 78.25 189 ALA A CA 1
ATOM 1467 C C . ALA A 1 189 ? 4.017 -0.112 1.627 1.00 78.25 189 ALA A C 1
ATOM 1469 O O . ALA A 1 189 ? 4.468 -0.065 2.776 1.00 78.25 189 ALA A O 1
ATOM 1470 N N . ARG A 1 190 ? 4.591 -0.843 0.663 1.00 80.62 190 ARG A N 1
ATOM 1471 C CA . ARG A 1 190 ? 5.860 -1.580 0.770 1.00 80.62 190 ARG A CA 1
ATOM 1472 C C . ARG A 1 190 ? 7.012 -0.759 0.192 1.00 80.62 190 ARG A C 1
ATOM 1474 O O . ARG A 1 190 ? 7.357 -0.874 -0.980 1.00 80.62 190 ARG A O 1
ATOM 1481 N N . LEU A 1 191 ? 7.535 0.154 1.012 1.00 80.00 191 LEU A N 1
ATOM 1482 C CA . LEU A 1 191 ? 8.517 1.148 0.569 1.00 80.00 191 LEU A CA 1
ATOM 1483 C C . LEU A 1 191 ? 9.869 0.524 0.210 1.00 80.00 191 LEU A C 1
ATOM 1485 O O . LEU A 1 191 ? 10.435 0.897 -0.805 1.00 80.00 191 LEU A O 1
ATOM 1489 N N . ILE A 1 192 ? 10.363 -0.429 1.006 1.00 79.69 192 ILE A N 1
ATOM 1490 C CA . ILE A 1 192 ? 11.694 -1.029 0.813 1.00 79.69 192 ILE A CA 1
ATOM 1491 C C . ILE A 1 192 ? 11.739 -1.810 -0.504 1.00 79.69 192 ILE A C 1
ATOM 1493 O O . ILE A 1 192 ? 12.649 -1.638 -1.309 1.00 79.69 192 ILE A O 1
ATOM 1497 N N . GLU A 1 193 ? 10.718 -2.625 -0.749 1.00 86.69 193 GLU A N 1
ATOM 1498 C CA . GLU A 1 193 ? 10.586 -3.423 -1.962 1.00 86.69 193 GLU A CA 1
ATOM 1499 C C . GLU A 1 193 ? 10.416 -2.534 -3.196 1.00 86.69 193 GLU A C 1
ATOM 1501 O O . GLU A 1 193 ? 11.018 -2.805 -4.233 1.00 86.69 193 GLU A O 1
ATOM 1506 N N . ALA A 1 194 ? 9.645 -1.446 -3.080 1.00 82.44 194 ALA A N 1
ATOM 1507 C CA . ALA A 1 194 ? 9.540 -0.453 -4.144 1.00 82.44 194 ALA A CA 1
ATOM 1508 C C . ALA A 1 194 ? 10.902 0.188 -4.462 1.00 82.44 194 ALA A C 1
ATOM 1510 O O . ALA A 1 194 ? 11.205 0.393 -5.636 1.00 82.44 194 ALA A O 1
ATOM 1511 N N . THR A 1 195 ? 11.732 0.463 -3.449 1.00 84.44 195 THR A N 1
ATOM 1512 C CA . THR A 1 195 ? 13.079 1.029 -3.633 1.00 84.44 195 THR A CA 1
ATOM 1513 C C . THR A 1 195 ? 13.974 0.096 -4.423 1.00 84.44 195 THR A C 1
ATOM 1515 O O . THR A 1 195 ? 14.469 0.502 -5.470 1.00 84.44 195 THR A O 1
ATOM 1518 N N . TRP A 1 196 ? 14.108 -1.161 -4.000 1.00 87.19 196 TRP A N 1
ATOM 1519 C CA . TRP A 1 196 ? 14.948 -2.128 -4.715 1.00 87.19 196 TRP A CA 1
ATOM 1520 C C . TRP A 1 196 ? 14.495 -2.345 -6.157 1.00 87.19 196 TRP A C 1
ATOM 1522 O O . TRP A 1 196 ? 15.320 -2.461 -7.059 1.00 87.19 196 TRP A O 1
ATOM 1532 N N . MET A 1 197 ? 13.182 -2.364 -6.398 1.00 90.69 197 MET A N 1
ATOM 1533 C CA . MET A 1 197 ? 12.652 -2.494 -7.753 1.00 90.69 197 MET A CA 1
ATOM 1534 C C . MET A 1 197 ? 12.948 -1.264 -8.620 1.00 90.69 197 MET A C 1
ATOM 1536 O O . MET A 1 197 ? 13.217 -1.433 -9.805 1.00 90.69 197 MET A O 1
ATOM 1540 N N . LEU A 1 198 ? 12.931 -0.044 -8.068 1.00 83.94 198 LEU A N 1
ATOM 1541 C CA . LEU A 1 198 ? 13.304 1.159 -8.825 1.00 83.94 198 LEU A CA 1
ATOM 1542 C C . LEU A 1 198 ? 14.805 1.279 -9.065 1.00 83.94 198 LEU A C 1
ATOM 1544 O O . LEU A 1 198 ? 15.190 1.720 -10.143 1.00 83.94 198 LEU A O 1
ATOM 1548 N N . GLU A 1 199 ? 15.636 0.878 -8.105 1.00 83.69 199 GLU A N 1
ATOM 1549 C CA . GLU A 1 199 ? 17.088 0.794 -8.293 1.00 83.69 199 GLU A CA 1
ATOM 1550 C C . GLU A 1 199 ? 17.411 -0.184 -9.434 1.00 83.69 199 GLU A C 1
ATOM 1552 O O . GLU A 1 199 ? 18.081 0.186 -10.396 1.00 83.69 199 GLU A O 1
ATOM 1557 N N . ALA A 1 200 ? 16.825 -1.387 -9.404 1.00 88.38 200 ALA A N 1
ATOM 1558 C CA . ALA A 1 200 ? 16.971 -2.365 -10.481 1.00 88.38 200 ALA A CA 1
ATOM 1559 C C . ALA A 1 200 ? 16.416 -1.853 -11.824 1.00 88.38 200 ALA A C 1
ATOM 1561 O O . ALA A 1 200 ? 17.034 -2.064 -12.865 1.00 88.38 200 ALA A O 1
ATOM 1562 N N . ALA A 1 201 ? 15.281 -1.141 -11.815 1.00 85.25 201 ALA A N 1
ATOM 1563 C CA . ALA A 1 201 ? 14.722 -0.531 -13.022 1.00 85.25 201 ALA A CA 1
ATOM 1564 C C . ALA A 1 201 ? 15.657 0.528 -13.625 1.00 85.25 201 ALA A C 1
ATOM 1566 O O . ALA A 1 201 ? 15.774 0.608 -14.843 1.00 85.25 201 ALA A O 1
ATOM 1567 N N . ALA A 1 202 ? 16.320 1.339 -12.792 1.00 76.19 202 ALA A N 1
ATOM 1568 C CA . ALA A 1 202 ? 17.279 2.343 -13.246 1.00 76.19 202 ALA A CA 1
ATOM 1569 C C . ALA A 1 202 ? 18.523 1.699 -13.869 1.00 76.19 202 ALA A C 1
ATOM 1571 O O . ALA A 1 202 ? 19.001 2.166 -14.904 1.00 76.19 202 ALA A O 1
ATOM 1572 N N . GLU A 1 203 ? 19.022 0.613 -13.275 1.00 82.81 203 GLU A N 1
ATOM 1573 C CA . GLU A 1 203 ? 20.129 -0.154 -13.847 1.00 82.81 203 GLU A CA 1
ATOM 1574 C C . GLU A 1 203 ? 19.765 -0.779 -15.198 1.00 82.81 203 GLU A C 1
ATOM 1576 O O . GLU A 1 203 ? 20.546 -0.670 -16.143 1.00 82.81 203 GLU A O 1
ATOM 1581 N N . GLU A 1 204 ? 18.588 -1.402 -15.314 1.00 87.00 204 GLU A N 1
ATOM 1582 C CA . GLU A 1 204 ? 18.129 -1.975 -16.584 1.00 87.00 204 GLU A CA 1
ATOM 1583 C C . GLU A 1 204 ? 17.879 -0.897 -17.635 1.00 87.00 204 GLU A C 1
ATOM 1585 O O . GLU A 1 204 ? 18.325 -1.053 -18.765 1.00 87.00 204 GLU A O 1
ATOM 1590 N N . ALA A 1 205 ? 17.284 0.242 -17.269 1.00 77.06 205 ALA A N 1
ATOM 1591 C CA . ALA A 1 205 ? 17.103 1.357 -18.197 1.00 77.06 205 ALA A CA 1
ATOM 1592 C C . ALA A 1 205 ? 18.451 1.858 -18.743 1.00 77.06 205 ALA A C 1
ATOM 1594 O O . ALA A 1 205 ? 18.574 2.152 -19.931 1.00 77.06 205 ALA A O 1
ATOM 1595 N N . ALA A 1 206 ? 19.484 1.917 -17.896 1.00 74.38 206 ALA A N 1
ATOM 1596 C CA . ALA A 1 206 ? 20.831 2.281 -18.325 1.00 74.38 206 ALA A CA 1
ATOM 1597 C C . ALA A 1 206 ? 21.468 1.216 -19.238 1.00 74.38 206 ALA A C 1
ATOM 1599 O O . ALA A 1 206 ? 22.158 1.574 -20.193 1.00 74.38 206 ALA A O 1
ATOM 1600 N N . ARG A 1 207 ? 21.241 -0.082 -18.976 1.00 78.25 207 ARG A N 1
ATOM 1601 C CA . ARG A 1 207 ? 21.708 -1.187 -19.839 1.00 78.25 207 ARG A CA 1
ATOM 1602 C C . ARG A 1 207 ? 20.996 -1.188 -21.191 1.00 78.25 207 ARG A C 1
ATOM 1604 O O . ARG A 1 207 ? 21.672 -1.305 -22.209 1.00 78.25 207 ARG A O 1
ATOM 1611 N N . GLU A 1 208 ? 19.672 -1.034 -21.196 1.00 79.12 208 GLU A N 1
ATOM 1612 C CA . GLU A 1 208 ? 18.830 -0.926 -22.393 1.00 79.12 208 GLU A CA 1
ATOM 1613 C C . GLU A 1 208 ? 19.283 0.268 -23.243 1.00 79.12 208 GLU A C 1
ATOM 1615 O O . GLU A 1 208 ? 19.676 0.078 -24.393 1.00 79.12 208 GLU A O 1
ATOM 1620 N N . GLY A 1 209 ? 19.389 1.461 -22.647 1.00 69.44 209 GLY A N 1
ATOM 1621 C CA . GLY A 1 209 ? 19.863 2.656 -23.350 1.00 69.44 209 GLY A CA 1
ATOM 1622 C C . GLY A 1 209 ? 21.307 2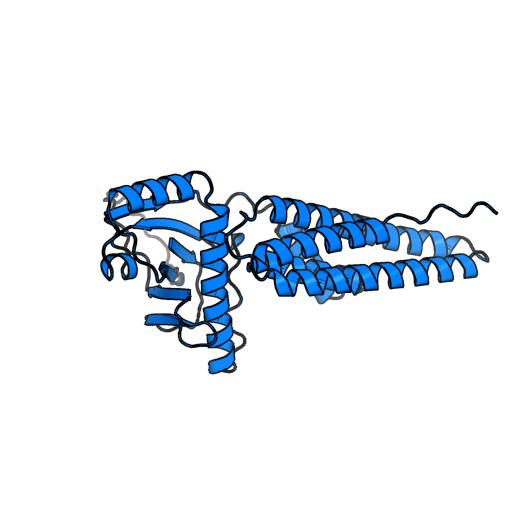.543 -23.859 1.00 69.44 209 GLY A C 1
ATOM 1623 O O . GLY A 1 209 ? 21.624 3.040 -24.938 1.00 69.44 209 GLY A O 1
ATOM 1624 N N . ALA A 1 210 ? 22.199 1.858 -23.134 1.00 62.69 210 ALA A N 1
ATOM 1625 C CA . ALA A 1 210 ? 23.566 1.607 -23.597 1.00 62.69 210 ALA A CA 1
ATOM 1626 C C . ALA A 1 210 ? 23.621 0.597 -24.756 1.00 62.69 210 ALA A C 1
ATOM 1628 O O . ALA A 1 210 ? 24.410 0.776 -25.685 1.00 62.69 210 ALA A O 1
ATOM 1629 N N . ALA A 1 211 ? 22.800 -0.455 -24.715 1.00 64.50 211 ALA A N 1
ATOM 1630 C CA . ALA A 1 211 ? 22.701 -1.446 -25.782 1.00 64.50 211 ALA A CA 1
ATOM 1631 C C . ALA A 1 211 ? 22.088 -0.844 -27.053 1.00 64.50 211 ALA A C 1
ATOM 1633 O O . ALA A 1 211 ? 22.588 -1.107 -28.145 1.00 64.50 211 ALA A O 1
ATOM 1634 N N . GLU A 1 212 ? 21.065 0.000 -26.912 1.00 65.62 212 GLU A N 1
ATOM 1635 C CA . GLU A 1 212 ? 20.472 0.761 -28.013 1.00 65.62 212 GLU A CA 1
ATOM 1636 C C . GLU A 1 212 ? 21.465 1.773 -28.582 1.00 65.62 212 GLU A C 1
ATOM 1638 O O . GLU A 1 212 ? 21.699 1.763 -29.785 1.00 65.62 212 GLU A O 1
ATOM 1643 N N . GLY A 1 213 ? 22.164 2.543 -27.742 1.00 55.53 213 GLY A N 1
ATOM 1644 C CA . GLY A 1 213 ? 23.210 3.463 -28.200 1.00 55.53 213 GLY A CA 1
ATOM 1645 C C . GLY A 1 213 ? 24.386 2.758 -28.895 1.00 55.53 213 GLY A C 1
ATOM 1646 O O . GLY A 1 213 ? 24.938 3.273 -29.869 1.00 55.53 213 GLY A O 1
ATOM 1647 N N . PHE A 1 214 ? 24.761 1.554 -28.447 1.00 52.16 214 PHE A N 1
ATOM 1648 C CA . PHE A 1 214 ? 25.771 0.729 -29.119 1.00 52.16 214 PHE A CA 1
ATOM 1649 C C . PHE A 1 214 ? 25.250 0.170 -30.448 1.00 52.16 214 PHE A C 1
ATOM 1651 O O . PHE A 1 214 ? 25.957 0.218 -31.454 1.00 52.16 214 PHE A O 1
ATOM 1658 N N . ALA A 1 215 ? 24.009 -0.321 -30.477 1.00 57.34 215 ALA A N 1
ATOM 1659 C CA . ALA A 1 215 ? 23.361 -0.790 -31.693 1.00 57.34 215 ALA A CA 1
ATOM 1660 C C . ALA A 1 215 ? 23.193 0.343 -32.714 1.00 57.34 215 ALA A C 1
ATOM 1662 O O . ALA A 1 215 ? 23.478 0.117 -33.879 1.00 57.34 215 ALA A O 1
ATOM 1663 N N . GLU A 1 216 ? 22.835 1.560 -32.303 1.00 53.16 216 GLU A N 1
ATOM 1664 C CA . GLU A 1 216 ? 22.754 2.753 -33.159 1.00 53.16 216 GLU A CA 1
ATOM 1665 C C . GLU A 1 216 ? 24.125 3.191 -33.687 1.00 53.16 216 GLU A C 1
ATOM 1667 O O . GLU A 1 216 ? 24.252 3.544 -34.865 1.00 53.16 216 GLU A O 1
ATOM 1672 N N . GLY A 1 217 ? 25.162 3.116 -32.843 1.00 50.38 217 GLY A N 1
ATOM 1673 C CA . GLY A 1 217 ? 26.550 3.370 -33.233 1.00 50.38 217 GLY A CA 1
ATOM 1674 C C . GLY A 1 217 ? 27.088 2.354 -34.247 1.00 50.38 217 GLY A C 1
ATOM 1675 O O . GLY A 1 217 ? 27.890 2.711 -35.108 1.00 50.38 217 GLY A O 1
ATOM 1676 N N . VAL A 1 218 ? 26.612 1.105 -34.193 1.00 54.28 218 VAL A N 1
ATOM 1677 C CA . VAL A 1 218 ? 26.923 0.043 -35.169 1.00 54.28 218 VAL A CA 1
ATOM 1678 C C . VAL A 1 218 ? 26.006 0.114 -36.404 1.00 54.28 218 VAL A C 1
ATOM 1680 O O . VAL A 1 218 ? 26.446 -0.174 -37.515 1.00 54.28 218 VAL A O 1
ATOM 1683 N N . ALA A 1 219 ? 24.747 0.529 -36.237 1.00 48.72 219 ALA A N 1
ATOM 1684 C CA . ALA A 1 219 ? 23.711 0.574 -37.270 1.00 48.72 219 ALA A CA 1
ATOM 1685 C C . ALA A 1 219 ? 23.731 1.843 -38.132 1.00 48.72 219 ALA A C 1
ATOM 1687 O O . ALA A 1 219 ? 23.023 1.889 -39.136 1.00 48.72 219 ALA A O 1
ATOM 1688 N N . HIS A 1 220 ? 24.606 2.819 -37.865 1.00 51.59 220 HIS A N 1
ATOM 1689 C CA . HIS A 1 220 ? 24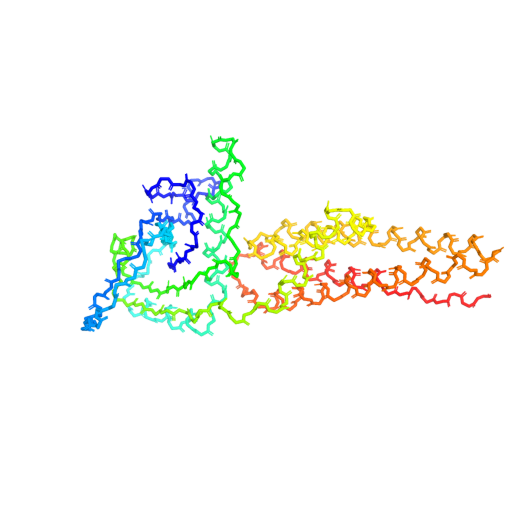.914 3.936 -38.782 1.00 51.59 220 HIS A CA 1
ATOM 1690 C C . HIS A 1 220 ? 25.545 3.511 -40.131 1.00 51.59 220 HIS A C 1
ATOM 1692 O O . HIS A 1 220 ? 26.166 4.302 -40.839 1.00 51.59 220 HIS A O 1
ATOM 1698 N N . GLY A 1 221 ? 25.304 2.263 -40.531 1.00 50.06 221 GLY A N 1
ATOM 1699 C CA . GLY A 1 221 ? 25.338 1.772 -41.894 1.00 50.06 221 GLY A CA 1
ATOM 1700 C C . GLY A 1 221 ? 23.976 1.411 -42.523 1.00 50.06 221 GLY A C 1
ATOM 1701 O O . GLY A 1 221 ? 24.025 0.638 -43.466 1.00 50.06 221 GLY A O 1
ATOM 1702 N N . THR A 1 222 ? 22.787 1.863 -42.065 1.00 56.91 222 THR A N 1
ATOM 1703 C CA . THR A 1 222 ? 21.545 2.061 -42.892 1.00 56.91 222 THR A CA 1
ATOM 1704 C C . THR A 1 222 ? 20.371 2.701 -42.106 1.00 56.91 222 THR A C 1
ATOM 1706 O O . THR A 1 222 ? 20.125 2.368 -40.955 1.00 56.91 222 THR A O 1
ATOM 1709 N N . ALA A 1 223 ? 19.617 3.618 -42.738 1.00 50.38 223 ALA A N 1
ATOM 1710 C CA . ALA A 1 223 ? 18.769 4.627 -42.074 1.00 50.38 223 ALA A CA 1
ATOM 1711 C C . ALA A 1 223 ? 17.327 4.223 -41.668 1.00 50.38 223 ALA A C 1
ATOM 1713 O O . ALA A 1 223 ? 16.736 4.896 -40.827 1.00 50.38 223 ALA A O 1
ATOM 1714 N N . GLU A 1 224 ? 16.732 3.168 -42.233 1.00 45.50 224 GLU A N 1
ATOM 1715 C CA . GLU A 1 224 ? 15.305 2.849 -41.993 1.00 45.50 224 GLU A CA 1
ATOM 1716 C C . GLU A 1 224 ? 15.046 2.074 -40.691 1.00 45.50 224 GLU A C 1
ATOM 1718 O O . GLU A 1 224 ? 14.096 2.388 -39.981 1.00 45.50 224 GLU A O 1
ATOM 1723 N N . GLY A 1 225 ? 15.915 1.130 -40.308 1.00 43.56 225 GLY A N 1
ATOM 1724 C CA . GLY A 1 225 ? 15.762 0.384 -39.045 1.00 43.56 225 GLY A CA 1
ATOM 1725 C C . GLY A 1 225 ? 16.002 1.232 -37.787 1.00 43.56 225 GLY A C 1
ATOM 1726 O O . GLY A 1 225 ? 15.521 0.897 -36.707 1.00 43.56 225 GLY A O 1
ATOM 1727 N N . VAL A 1 226 ? 16.712 2.355 -37.937 1.00 43.22 226 VAL A N 1
ATOM 1728 C CA . VAL A 1 226 ? 17.032 3.310 -36.863 1.00 43.22 226 VAL A CA 1
ATOM 1729 C C . VAL A 1 226 ? 15.806 4.135 -36.470 1.00 43.22 226 VAL A C 1
ATOM 1731 O O . VAL A 1 226 ? 15.592 4.395 -35.292 1.00 43.22 226 VAL A O 1
ATOM 1734 N N . ALA A 1 227 ? 14.965 4.515 -37.434 1.00 45.94 227 ALA A N 1
ATOM 1735 C CA . ALA A 1 227 ? 13.796 5.350 -37.163 1.00 45.94 227 ALA A CA 1
ATOM 1736 C C . ALA A 1 227 ? 12.715 4.612 -36.354 1.00 45.94 227 ALA A C 1
ATOM 1738 O O . ALA A 1 227 ? 12.070 5.218 -35.502 1.00 45.94 227 ALA A O 1
ATOM 1739 N N . GLU A 1 228 ? 12.534 3.312 -36.601 1.00 46.56 228 GLU A N 1
ATOM 1740 C CA . GLU A 1 228 ? 11.519 2.497 -35.922 1.00 46.56 228 GLU A CA 1
ATOM 1741 C C . GLU A 1 228 ? 11.978 2.081 -34.511 1.00 46.56 228 GLU A C 1
ATOM 1743 O O . GLU A 1 228 ? 11.231 2.247 -33.550 1.00 46.56 228 GLU A O 1
ATOM 1748 N N . GLY A 1 229 ? 13.245 1.670 -34.349 1.00 45.31 229 GLY A N 1
ATOM 1749 C CA . GLY A 1 229 ? 13.824 1.365 -33.033 1.00 45.31 229 GLY A CA 1
ATOM 1750 C C . GLY A 1 229 ? 13.934 2.586 -32.110 1.00 45.31 229 GLY A C 1
ATOM 1751 O O . GLY A 1 229 ? 13.593 2.493 -30.932 1.00 45.31 229 GLY A O 1
ATOM 1752 N N . ALA A 1 230 ? 14.325 3.749 -32.644 1.00 44.59 230 ALA A N 1
ATOM 1753 C CA . ALA A 1 230 ? 14.415 4.986 -31.868 1.00 44.59 230 ALA A CA 1
ATOM 1754 C C . ALA A 1 230 ? 13.035 5.517 -31.447 1.00 44.59 230 ALA A C 1
ATOM 1756 O O . ALA A 1 230 ? 12.893 6.087 -30.366 1.00 44.59 230 ALA A O 1
ATOM 1757 N N . ALA A 1 231 ? 11.997 5.329 -32.268 1.00 48.38 231 ALA A N 1
ATOM 1758 C CA . ALA A 1 231 ? 10.639 5.732 -31.909 1.00 48.38 231 ALA A CA 1
ATOM 1759 C C . ALA A 1 231 ? 10.085 4.913 -30.728 1.00 48.38 231 ALA A C 1
ATOM 1761 O O . ALA A 1 231 ? 9.487 5.495 -29.817 1.00 48.38 231 ALA A O 1
ATOM 1762 N N . ASP A 1 232 ? 10.333 3.599 -30.708 1.00 53.41 232 ASP A N 1
ATOM 1763 C CA . ASP A 1 232 ? 9.913 2.708 -29.618 1.00 53.41 232 ASP A CA 1
ATOM 1764 C C . ASP A 1 232 ? 10.714 2.960 -28.329 1.00 53.41 232 ASP A C 1
ATOM 1766 O O . ASP A 1 232 ? 10.121 3.120 -27.258 1.00 53.41 232 ASP A O 1
ATOM 1770 N N . ALA A 1 233 ? 12.037 3.121 -28.429 1.00 55.56 233 ALA A N 1
ATOM 1771 C CA . ALA A 1 233 ? 12.902 3.470 -27.299 1.00 55.56 233 ALA A CA 1
ATOM 1772 C C . ALA A 1 233 ? 12.513 4.814 -26.656 1.00 55.56 233 ALA A C 1
ATOM 1774 O O . ALA A 1 233 ? 12.428 4.943 -25.431 1.00 55.56 233 ALA A O 1
ATOM 1775 N N . VAL A 1 234 ? 12.204 5.829 -27.471 1.00 57.34 234 VAL A N 1
ATOM 1776 C CA . VAL A 1 234 ? 11.749 7.146 -26.994 1.00 57.34 234 VAL A CA 1
ATOM 1777 C C . VAL A 1 234 ? 10.359 7.062 -26.356 1.00 57.34 234 VAL A C 1
ATOM 1779 O O . VAL A 1 234 ? 10.099 7.753 -25.364 1.00 57.34 234 VAL A O 1
ATOM 1782 N N . ALA A 1 235 ? 9.466 6.215 -26.876 1.00 59.44 235 ALA A N 1
ATOM 1783 C CA . ALA A 1 235 ? 8.143 6.000 -26.300 1.00 59.44 235 ALA A CA 1
ATOM 1784 C C . ALA A 1 235 ? 8.224 5.332 -24.917 1.00 59.44 235 ALA A C 1
ATOM 1786 O O . ALA A 1 235 ? 7.616 5.838 -23.966 1.00 59.44 235 ALA A O 1
ATOM 1787 N N . ASP A 1 236 ? 9.015 4.268 -24.776 1.00 65.56 236 ASP A N 1
ATOM 1788 C CA . ASP A 1 236 ? 9.215 3.576 -23.498 1.00 65.56 236 ASP A CA 1
ATOM 1789 C C . ASP A 1 236 ? 9.952 4.474 -22.490 1.00 65.56 236 ASP A C 1
ATOM 1791 O O . ASP A 1 236 ? 9.549 4.572 -21.326 1.00 65.56 236 ASP A O 1
ATOM 1795 N N . SER A 1 237 ? 10.919 5.273 -22.952 1.00 67.19 237 SER A N 1
ATOM 1796 C CA . SER A 1 237 ? 11.610 6.278 -22.132 1.00 67.19 237 SER A CA 1
ATOM 1797 C C . SER A 1 237 ? 10.672 7.372 -21.610 1.00 67.19 237 SER A C 1
ATOM 1799 O O . SER A 1 237 ? 10.721 7.758 -20.437 1.00 67.19 237 SER A O 1
ATOM 1801 N N . ALA A 1 238 ? 9.771 7.876 -22.458 1.00 68.81 238 ALA A N 1
ATOM 1802 C CA . ALA A 1 238 ? 8.786 8.882 -22.069 1.00 68.81 238 ALA A CA 1
ATOM 1803 C C . ALA A 1 238 ? 7.766 8.326 -21.061 1.00 68.81 238 ALA A C 1
ATOM 1805 O O . ALA A 1 238 ? 7.365 9.031 -20.123 1.00 68.81 238 ALA A O 1
ATOM 1806 N N . GLN A 1 239 ? 7.366 7.063 -21.229 1.00 71.50 239 GLN A N 1
ATOM 1807 C CA . GLN A 1 239 ? 6.473 6.359 -20.311 1.00 71.50 239 GLN A CA 1
ATOM 1808 C C . GLN A 1 239 ? 7.140 6.100 -18.960 1.00 71.50 239 GLN A C 1
ATOM 1810 O O . GLN A 1 239 ? 6.547 6.434 -17.930 1.00 71.50 239 GLN A O 1
ATOM 1815 N N . LEU A 1 240 ? 8.385 5.621 -18.950 1.00 72.88 240 LEU A N 1
ATOM 1816 C CA . LEU A 1 240 ? 9.196 5.469 -17.743 1.00 72.88 240 LEU A CA 1
ATOM 1817 C C . LEU A 1 240 ? 9.381 6.804 -17.014 1.00 72.88 240 LEU A C 1
ATOM 1819 O O . LEU A 1 240 ? 9.174 6.880 -15.804 1.00 72.88 240 LEU A O 1
ATOM 1823 N N . ALA A 1 241 ? 9.664 7.894 -17.730 1.00 71.75 241 ALA A N 1
ATOM 1824 C CA . ALA A 1 241 ? 9.800 9.218 -17.124 1.00 71.75 241 ALA A CA 1
ATOM 1825 C C . ALA A 1 241 ? 8.471 9.740 -16.541 1.00 71.75 241 ALA A C 1
ATOM 1827 O O . ALA A 1 241 ? 8.453 10.396 -15.494 1.00 71.75 241 ALA A O 1
ATOM 1828 N N . SER A 1 242 ? 7.343 9.458 -17.201 1.00 73.94 242 SER A N 1
ATOM 1829 C CA . SER A 1 242 ? 6.004 9.767 -16.683 1.00 73.94 242 SER A CA 1
ATOM 1830 C C . SER A 1 242 ? 5.689 8.969 -15.417 1.00 73.94 242 SER A C 1
ATOM 1832 O O . SER A 1 242 ? 5.226 9.531 -14.420 1.00 73.94 242 SER A O 1
ATOM 1834 N N . LEU A 1 243 ? 6.012 7.676 -15.422 1.00 74.94 243 LEU A N 1
ATOM 1835 C CA . LEU A 1 243 ? 5.850 6.782 -14.284 1.00 74.94 243 LEU A CA 1
ATOM 1836 C C . LEU A 1 243 ? 6.721 7.223 -13.101 1.00 74.94 243 LEU A C 1
ATOM 1838 O O . LEU A 1 243 ? 6.210 7.363 -11.993 1.00 74.94 243 LEU A O 1
ATOM 1842 N N . ALA A 1 244 ? 7.994 7.535 -13.343 1.00 72.94 244 ALA A N 1
ATOM 1843 C CA . ALA A 1 244 ? 8.931 8.056 -12.354 1.00 72.94 244 ALA A CA 1
ATOM 1844 C C . ALA A 1 244 ? 8.407 9.349 -11.702 1.00 72.94 244 ALA A C 1
ATOM 1846 O O . ALA A 1 244 ? 8.395 9.480 -10.476 1.00 72.94 244 ALA A O 1
ATOM 1847 N N . ARG A 1 245 ? 7.871 10.284 -12.502 1.00 73.94 245 ARG A N 1
ATOM 1848 C CA . ARG A 1 245 ? 7.203 11.498 -11.993 1.00 73.94 245 ARG A CA 1
ATOM 1849 C C . ARG A 1 245 ? 5.954 11.177 -11.171 1.00 73.94 245 ARG A C 1
ATOM 1851 O O . ARG A 1 245 ? 5.742 11.782 -10.123 1.00 73.94 245 ARG A O 1
ATOM 1858 N N . SER A 1 246 ? 5.139 10.219 -11.610 1.00 77.50 246 SER A N 1
ATOM 1859 C CA . SER A 1 246 ? 3.967 9.768 -10.852 1.00 77.50 246 SER A CA 1
ATOM 1860 C C . SER A 1 246 ? 4.363 9.177 -9.496 1.00 77.50 246 SER A C 1
ATOM 1862 O O . SER A 1 246 ? 3.743 9.507 -8.487 1.00 77.50 246 SER A O 1
ATOM 1864 N N . ILE A 1 247 ? 5.400 8.338 -9.459 1.00 73.81 247 ILE A N 1
ATOM 1865 C CA . ILE A 1 247 ? 5.944 7.744 -8.231 1.00 73.81 247 ILE A CA 1
ATOM 1866 C C . ILE A 1 247 ? 6.475 8.841 -7.301 1.00 73.81 247 ILE A C 1
ATOM 1868 O O . ILE A 1 247 ? 6.141 8.852 -6.119 1.00 73.81 247 ILE A O 1
ATOM 1872 N N . ARG A 1 248 ? 7.212 9.825 -7.832 1.00 72.88 248 ARG A N 1
ATOM 1873 C CA . ARG A 1 248 ? 7.676 10.996 -7.069 1.00 72.88 248 ARG A CA 1
ATOM 1874 C C . ARG A 1 248 ? 6.527 11.768 -6.426 1.00 72.88 248 ARG A C 1
ATOM 1876 O O . ARG A 1 248 ? 6.592 12.105 -5.248 1.00 72.88 248 ARG A O 1
ATOM 1883 N N . ASN A 1 249 ? 5.464 12.025 -7.182 1.00 73.00 249 ASN A N 1
ATOM 1884 C CA . ASN A 1 249 ? 4.288 12.724 -6.666 1.00 73.00 249 ASN A CA 1
ATOM 1885 C C . ASN A 1 249 ? 3.564 11.899 -5.592 1.00 73.00 249 ASN A C 1
ATOM 1887 O O . ASN A 1 249 ? 3.099 12.453 -4.597 1.00 73.00 249 ASN A O 1
ATOM 1891 N N . GLN A 1 250 ? 3.496 10.575 -5.761 1.00 70.44 250 GLN A N 1
ATOM 1892 C CA . GLN A 1 250 ? 2.967 9.676 -4.735 1.00 70.44 250 GLN A CA 1
ATOM 1893 C C . GLN A 1 250 ? 3.822 9.718 -3.467 1.00 70.44 250 GLN A C 1
ATOM 1895 O O . GLN A 1 250 ? 3.262 9.805 -2.377 1.00 70.44 250 GLN A O 1
ATOM 1900 N N . LEU A 1 251 ? 5.149 9.743 -3.591 1.00 69.00 251 LEU A N 1
ATOM 1901 C CA . LEU A 1 251 ? 6.066 9.837 -2.455 1.00 69.00 251 LEU A CA 1
ATOM 1902 C C . LEU A 1 251 ? 5.932 11.135 -1.678 1.00 69.00 251 LEU A C 1
ATOM 1904 O O . LEU A 1 251 ? 5.869 11.097 -0.456 1.00 69.00 251 LEU A O 1
ATOM 1908 N N . ALA A 1 252 ? 5.795 12.264 -2.373 1.00 68.56 252 ALA A N 1
ATOM 1909 C CA . ALA A 1 252 ? 5.540 13.552 -1.732 1.00 68.56 252 ALA A CA 1
ATOM 1910 C C . ALA A 1 252 ? 4.239 13.558 -0.903 1.00 68.56 252 ALA A C 1
ATOM 1912 O O . ALA A 1 252 ? 4.083 14.374 0.002 1.00 68.56 252 ALA A O 1
ATOM 1913 N N . SER A 1 253 ? 3.306 12.644 -1.200 1.00 64.25 253 SER A N 1
ATOM 1914 C CA . SER A 1 253 ? 2.065 12.464 -0.443 1.00 64.25 253 SER A CA 1
ATOM 1915 C C . SER A 1 253 ? 2.166 11.455 0.705 1.00 64.25 253 SER A C 1
ATOM 1917 O O . SER A 1 253 ? 1.236 11.377 1.505 1.00 64.25 253 SER A O 1
ATOM 1919 N N . VAL A 1 254 ? 3.255 10.681 0.804 1.00 64.19 254 VAL A N 1
ATOM 1920 C CA . VAL A 1 254 ? 3.503 9.780 1.936 1.00 64.19 254 VAL A CA 1
ATOM 1921 C C . VAL A 1 254 ? 3.996 10.640 3.097 1.00 64.19 254 VAL A C 1
ATOM 1923 O O . VAL A 1 254 ? 5.089 11.198 3.011 1.00 64.19 254 VAL A O 1
ATOM 1926 N N . PRO A 1 255 ? 3.235 10.787 4.195 1.00 55.44 255 PRO A N 1
ATOM 1927 C CA . PRO A 1 255 ? 3.722 11.559 5.325 1.00 55.44 255 PRO A CA 1
ATOM 1928 C C . PRO A 1 255 ? 4.957 10.879 5.883 1.00 55.44 255 PRO A C 1
ATOM 1930 O O . PRO A 1 255 ? 4.980 9.649 5.977 1.00 55.44 255 PRO A O 1
ATOM 1933 N N . ALA A 1 256 ? 5.946 11.681 6.274 1.00 52.94 256 ALA A N 1
ATOM 1934 C CA . ALA A 1 256 ? 7.114 11.249 7.027 1.00 52.94 256 ALA A CA 1
ATOM 1935 C C . ALA A 1 256 ? 6.652 10.617 8.351 1.00 52.94 256 ALA A C 1
ATOM 1937 O O . ALA A 1 256 ? 6.556 11.266 9.388 1.00 52.94 256 ALA A O 1
ATOM 1938 N N . ALA A 1 257 ? 6.237 9.357 8.304 1.00 47.59 257 ALA A N 1
ATOM 1939 C CA . ALA A 1 257 ? 5.736 8.641 9.455 1.00 47.59 257 ALA A CA 1
ATOM 1940 C C . ALA A 1 257 ? 6.941 8.085 10.215 1.00 47.59 257 ALA A C 1
ATOM 1942 O O . ALA A 1 257 ? 7.383 6.994 9.887 1.00 47.59 257 ALA A O 1
ATOM 1943 N N . ASN A 1 258 ? 7.443 8.874 11.175 1.00 48.22 258 ASN A N 1
ATOM 1944 C CA . ASN A 1 258 ? 8.118 8.580 12.459 1.00 48.22 258 ASN A CA 1
ATOM 1945 C C . ASN A 1 258 ? 9.047 7.357 12.644 1.00 48.22 258 ASN A C 1
ATOM 1947 O O . ASN A 1 258 ? 9.493 7.117 13.761 1.00 48.22 258 ASN A O 1
ATOM 1951 N N . GLU A 1 259 ? 9.358 6.577 11.620 1.00 60.97 259 GLU A N 1
ATOM 1952 C CA . GLU A 1 259 ? 10.347 5.507 11.672 1.00 60.97 259 GLU A CA 1
ATOM 1953 C C . GLU A 1 259 ? 11.538 5.977 10.832 1.00 60.97 259 GLU A C 1
ATOM 1955 O O . GLU A 1 259 ? 11.386 6.189 9.628 1.00 60.97 259 GLU A O 1
ATOM 1960 N N . ASP A 1 260 ? 12.716 6.136 11.443 1.00 66.81 260 ASP A N 1
ATOM 1961 C CA . ASP A 1 260 ? 13.947 6.570 10.755 1.00 66.81 260 ASP A CA 1
ATOM 1962 C C . ASP A 1 260 ? 14.211 5.744 9.483 1.00 66.81 260 ASP A C 1
ATOM 1964 O O . ASP A 1 260 ? 14.612 6.274 8.451 1.00 66.81 260 ASP A O 1
ATOM 1968 N N . ARG A 1 261 ? 13.848 4.454 9.509 1.00 65.12 261 ARG A N 1
ATOM 1969 C CA . ARG A 1 261 ? 13.915 3.545 8.354 1.00 65.12 261 ARG A CA 1
ATOM 1970 C C . ARG A 1 261 ? 12.969 3.912 7.210 1.00 65.12 261 ARG A C 1
ATOM 1972 O O . ARG A 1 261 ? 13.302 3.681 6.056 1.00 65.12 261 ARG A O 1
ATOM 1979 N N . ALA A 1 262 ? 11.780 4.437 7.500 1.00 62.31 262 ALA A N 1
ATOM 1980 C CA . ALA A 1 262 ? 10.830 4.860 6.472 1.00 62.31 262 ALA A CA 1
ATOM 1981 C C . ALA A 1 262 ? 11.262 6.181 5.825 1.00 62.31 262 ALA A C 1
ATOM 1983 O O . ALA A 1 262 ? 11.076 6.350 4.622 1.00 62.31 262 ALA A O 1
ATOM 1984 N N . ALA 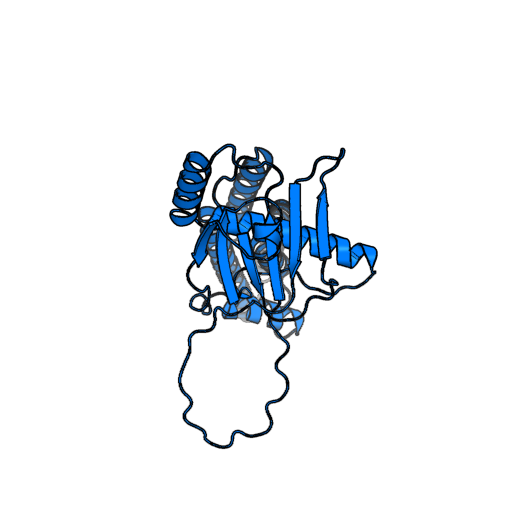A 1 263 ? 11.861 7.085 6.607 1.00 69.19 263 ALA A N 1
ATOM 1985 C CA . ALA A 1 263 ? 12.466 8.308 6.089 1.00 69.19 263 ALA A CA 1
ATOM 1986 C C . ALA A 1 263 ? 13.678 7.989 5.199 1.00 69.19 263 ALA A C 1
ATOM 1988 O O . ALA A 1 263 ? 13.724 8.447 4.061 1.00 69.19 263 ALA A O 1
ATOM 1989 N N . GLU A 1 264 ? 14.584 7.121 5.664 1.00 76.50 264 GLU A N 1
ATOM 1990 C CA . GLU A 1 264 ? 15.728 6.650 4.874 1.00 76.50 264 GLU A CA 1
ATOM 1991 C C . GLU A 1 264 ? 15.272 5.930 3.595 1.00 76.50 264 GLU A C 1
ATOM 1993 O O . GLU A 1 264 ? 15.777 6.207 2.510 1.00 76.50 264 GLU A O 1
ATOM 1998 N N . ALA A 1 265 ? 14.271 5.046 3.684 1.00 69.25 265 ALA A N 1
ATOM 1999 C CA . ALA A 1 265 ? 13.725 4.365 2.512 1.00 69.25 265 ALA A CA 1
ATOM 2000 C C . ALA A 1 265 ? 13.081 5.343 1.519 1.00 69.25 265 ALA A C 1
ATOM 2002 O O . ALA A 1 265 ? 13.262 5.176 0.317 1.00 69.25 265 ALA A O 1
ATOM 2003 N N . ALA A 1 266 ? 12.359 6.363 1.994 1.00 69.75 266 ALA A N 1
ATOM 2004 C CA . ALA A 1 266 ? 11.762 7.387 1.139 1.00 69.75 266 ALA A CA 1
ATOM 2005 C C . ALA A 1 266 ? 12.822 8.268 0.460 1.00 69.75 266 ALA A C 1
ATOM 2007 O O . ALA A 1 266 ? 12.668 8.602 -0.715 1.00 69.75 266 ALA A O 1
ATOM 2008 N N . GLU A 1 267 ? 13.904 8.609 1.164 1.00 79.75 267 GLU A N 1
ATOM 2009 C CA . GLU A 1 267 ? 15.039 9.341 0.597 1.00 79.75 267 GLU A CA 1
ATOM 2010 C C . GLU A 1 267 ? 15.762 8.510 -0.468 1.00 79.75 267 GLU A C 1
ATOM 2012 O O . GLU A 1 267 ? 15.944 8.981 -1.591 1.00 79.75 267 GLU A O 1
ATOM 2017 N N . ARG A 1 268 ? 16.088 7.246 -0.166 1.00 81.12 268 ARG A N 1
ATOM 2018 C CA . ARG A 1 268 ? 16.668 6.313 -1.146 1.00 81.12 268 ARG A CA 1
ATOM 2019 C C . ARG A 1 268 ? 15.758 6.127 -2.355 1.00 81.12 268 ARG A C 1
ATOM 2021 O O . ARG A 1 268 ? 16.224 6.140 -3.486 1.00 81.12 268 ARG A O 1
ATOM 2028 N N . LEU A 1 269 ? 14.449 6.021 -2.137 1.00 75.38 269 LEU A N 1
ATOM 2029 C CA . LEU A 1 269 ? 13.474 5.900 -3.215 1.00 75.38 269 LEU A CA 1
ATOM 2030 C C . LEU A 1 269 ? 13.433 7.165 -4.084 1.00 75.38 269 LEU A C 1
ATOM 2032 O O . LEU A 1 269 ? 13.365 7.065 -5.306 1.00 75.38 269 LEU A O 1
ATOM 2036 N N . ALA A 1 270 ? 13.517 8.357 -3.486 1.00 75.62 270 ALA A N 1
ATOM 2037 C CA . ALA A 1 270 ? 13.622 9.607 -4.236 1.00 75.62 270 ALA A CA 1
ATOM 2038 C C . ALA A 1 270 ? 14.908 9.653 -5.081 1.00 75.62 270 ALA A C 1
ATOM 2040 O O . ALA A 1 270 ? 14.833 9.986 -6.266 1.00 75.62 270 ALA A O 1
ATOM 2041 N N . GLN A 1 271 ? 16.044 9.237 -4.508 1.00 82.19 271 GLN A N 1
ATOM 2042 C CA . GLN A 1 271 ? 17.321 9.118 -5.217 1.00 82.19 271 GLN A CA 1
ATOM 2043 C C . GLN A 1 271 ? 17.238 8.115 -6.377 1.00 82.19 271 GLN A C 1
ATOM 2045 O O . GLN A 1 271 ? 17.654 8.447 -7.483 1.00 82.19 271 GLN A O 1
ATOM 2050 N N . ALA A 1 272 ? 16.636 6.940 -6.173 1.00 75.00 272 ALA A N 1
ATOM 2051 C CA . ALA A 1 272 ? 16.432 5.940 -7.222 1.00 75.00 272 ALA A CA 1
ATOM 2052 C C . ALA A 1 272 ? 15.552 6.478 -8.365 1.00 75.00 272 ALA A C 1
ATOM 2054 O O . ALA A 1 272 ? 15.839 6.261 -9.541 1.00 75.00 272 ALA A O 1
ATOM 2055 N N . VAL A 1 273 ? 14.509 7.255 -8.046 1.00 76.19 273 VAL A N 1
ATOM 2056 C CA . VAL A 1 273 ? 13.685 7.928 -9.063 1.00 76.19 273 VAL A CA 1
ATOM 2057 C C . VAL A 1 273 ? 14.497 8.978 -9.829 1.00 76.19 273 VAL A C 1
ATOM 2059 O O . VAL A 1 273 ? 14.350 9.084 -11.045 1.00 76.19 273 VAL A O 1
ATOM 2062 N N . ASP A 1 274 ? 15.335 9.772 -9.155 1.00 77.38 274 ASP A N 1
ATOM 2063 C CA . ASP A 1 274 ? 16.231 10.728 -9.824 1.00 77.38 274 ASP A CA 1
ATOM 2064 C C . ASP A 1 274 ? 17.257 10.025 -10.721 1.00 77.38 274 ASP A C 1
ATOM 2066 O O . ASP A 1 274 ? 17.490 10.483 -11.839 1.00 77.38 274 ASP A O 1
ATOM 2070 N N . GLN A 1 275 ? 17.814 8.897 -10.280 1.00 76.31 275 GLN A N 1
ATOM 2071 C CA . GLN A 1 275 ? 18.720 8.067 -11.077 1.00 76.31 275 GLN A CA 1
ATOM 2072 C C . GLN A 1 275 ? 18.026 7.506 -12.315 1.00 76.31 275 GLN A C 1
ATOM 2074 O O . GLN A 1 275 ? 18.564 7.639 -13.411 1.00 76.31 275 GLN A O 1
ATOM 2079 N N . LEU A 1 276 ? 16.813 6.964 -12.171 1.00 72.94 276 LEU A N 1
ATOM 2080 C CA . LEU A 1 276 ? 16.010 6.495 -13.300 1.00 72.94 276 LEU A CA 1
ATOM 2081 C C . LEU A 1 276 ? 15.744 7.636 -14.292 1.00 72.94 276 LEU A C 1
ATOM 2083 O O . LEU A 1 276 ? 15.980 7.487 -15.483 1.00 72.94 276 LEU A O 1
ATOM 2087 N N . ILE A 1 277 ? 15.318 8.811 -13.816 1.00 74.62 277 ILE A N 1
ATOM 2088 C CA . ILE A 1 277 ? 15.114 9.984 -14.684 1.00 74.62 277 ILE A CA 1
ATOM 2089 C C . ILE A 1 277 ? 16.422 10.416 -15.361 1.00 74.62 277 ILE A C 1
ATOM 2091 O O . ILE A 1 277 ? 16.393 10.846 -16.513 1.00 74.62 277 ILE A O 1
ATOM 2095 N N . GLY A 1 278 ? 17.552 10.327 -14.659 1.00 70.81 278 GLY A N 1
ATOM 2096 C CA . GLY A 1 278 ? 18.879 10.620 -15.190 1.00 70.81 278 GLY A CA 1
ATOM 2097 C C . GLY A 1 278 ? 19.306 9.646 -16.287 1.00 70.81 278 GLY A C 1
ATOM 2098 O O . GLY A 1 278 ? 19.767 10.100 -17.329 1.00 70.81 278 GLY A O 1
ATOM 2099 N N . ALA A 1 279 ? 19.097 8.344 -16.086 1.00 71.00 279 ALA A N 1
ATOM 2100 C CA . ALA A 1 279 ? 19.398 7.297 -17.064 1.00 71.00 279 ALA A CA 1
ATOM 2101 C C . ALA A 1 279 ? 18.572 7.445 -18.351 1.00 71.00 279 ALA A C 1
ATOM 2103 O O . ALA A 1 279 ? 19.060 7.156 -19.436 1.00 71.00 279 ALA A O 1
ATOM 2104 N N . LEU A 1 280 ? 17.345 7.957 -18.232 1.00 70.38 280 LEU A N 1
ATOM 2105 C CA . LEU A 1 280 ? 16.446 8.209 -19.361 1.00 70.38 280 LEU A CA 1
ATOM 2106 C C . LEU A 1 280 ? 16.749 9.509 -20.119 1.00 70.38 280 LEU A C 1
ATOM 2108 O O . LEU A 1 280 ? 16.100 9.794 -21.128 1.00 70.38 280 LEU A O 1
ATOM 2112 N N . ARG A 1 281 ? 17.673 10.352 -19.635 1.00 75.25 281 ARG A N 1
ATOM 2113 C CA . ARG A 1 281 ? 18.086 11.533 -20.399 1.00 75.25 281 ARG A CA 1
ATOM 2114 C C . ARG A 1 281 ? 19.036 11.087 -21.508 1.00 75.25 281 ARG A C 1
ATOM 2116 O O . ARG A 1 281 ? 20.021 10.420 -21.200 1.00 75.25 281 ARG A O 1
ATOM 2123 N N . PRO A 1 282 ? 18.805 11.503 -22.767 1.00 57.66 282 PRO A N 1
ATOM 2124 C CA . PRO A 1 282 ? 19.769 11.250 -23.825 1.00 57.66 282 PRO A CA 1
ATOM 2125 C C . PRO A 1 282 ? 21.117 11.837 -23.398 1.00 57.66 282 PRO A C 1
ATOM 2127 O O . PRO A 1 282 ? 21.191 12.998 -22.977 1.00 57.66 282 PRO A O 1
ATOM 2130 N N . GLY A 1 283 ? 22.168 11.013 -23.448 1.00 56.72 283 GLY A N 1
ATOM 2131 C CA . GLY A 1 283 ? 23.528 11.465 -23.173 1.00 56.72 283 GLY A CA 1
ATOM 2132 C C . GLY A 1 283 ? 23.869 12.664 -24.065 1.00 56.72 283 GLY A C 1
ATOM 2133 O O . GLY A 1 283 ? 23.301 12.787 -25.155 1.00 56.72 283 GLY A O 1
ATOM 2134 N N . PRO A 1 284 ? 24.758 13.577 -23.629 1.00 47.56 284 PRO A N 1
ATOM 2135 C CA . PRO A 1 284 ? 25.181 14.671 -24.490 1.00 47.56 284 PRO A CA 1
ATOM 2136 C C . PRO A 1 284 ? 25.692 14.057 -25.790 1.00 47.56 284 PRO A C 1
ATOM 2138 O O . PRO A 1 284 ? 26.627 13.255 -25.757 1.00 47.56 284 PRO A O 1
ATOM 2141 N N . ALA A 1 285 ? 25.033 14.386 -26.907 1.00 46.62 285 ALA A N 1
ATOM 2142 C CA . ALA A 1 285 ? 25.462 13.969 -28.229 1.00 46.62 285 ALA A CA 1
ATOM 2143 C C . ALA A 1 285 ? 26.935 14.349 -28.339 1.00 46.62 285 ALA A C 1
ATOM 2145 O O . ALA A 1 285 ? 27.286 15.530 -28.317 1.00 46.62 285 ALA A O 1
ATOM 2146 N N . ASN A 1 286 ? 27.799 13.339 -28.326 1.00 41.47 286 ASN A N 1
ATOM 2147 C CA . ASN A 1 286 ? 29.231 13.539 -28.343 1.00 41.47 286 ASN A CA 1
ATOM 2148 C C . ASN A 1 286 ? 29.556 13.930 -29.785 1.00 41.47 286 ASN A C 1
ATOM 2150 O O . ASN A 1 286 ? 29.849 13.078 -30.617 1.00 41.47 286 ASN A O 1
ATOM 2154 N N . THR A 1 287 ? 29.376 15.211 -30.106 1.00 37.50 287 THR A N 1
ATOM 2155 C CA . THR A 1 287 ? 29.735 15.798 -31.393 1.00 37.50 287 THR A CA 1
ATOM 2156 C C . THR A 1 287 ? 31.252 15.724 -31.509 1.00 37.50 287 THR A C 1
ATOM 2158 O O . THR A 1 287 ? 31.963 16.586 -30.987 1.00 37.50 287 THR A O 1
ATOM 2161 N N . ARG A 1 288 ? 31.740 14.648 -32.119 1.00 37.50 288 ARG A N 1
ATOM 2162 C CA . ARG A 1 288 ? 33.103 14.502 -32.617 1.00 37.50 288 ARG A CA 1
ATOM 2163 C C . ARG A 1 288 ? 33.055 14.324 -34.120 1.00 37.50 288 ARG A C 1
ATOM 2165 O O . ARG A 1 288 ? 32.168 13.573 -34.577 1.00 37.50 288 ARG A O 1
#

pLDDT: mean 73.46, std 15.81, range [37.5, 95.94]

=== Feature glossary ===
Reading guide. The protein is described through the following features:

Foldseek 3Di. A 3Di character summarizes, for each residue, the relative orientation of the Cα frame of its nearest spatial neighbor. Because it encodes fold topology rather than chemistry, 3Di alignments detect remote structural similarity that sequence alignment misses.

Contact-map, Ramachandran, and PAE plots. Plot images: a contact map (which residues are close in 3D, as an N×N binary image), a Ramachandran scatter (backbone torsion angles, revealing secondary-structure composition at a glance), and — for AlphaFold structures — a PAE heatmap (pairwise prediction confidence).

Radius of gyration, Cα contacts, bounding box. Radius of gyration (Rg) is the root-mean-square distance of Cα atoms from their centroid — a single number for overall size and compactness. A globular domain of N residues has Rg ≈ 2.2·N^0.38 Å; an extended or disordered chain has a much larger Rg. The Cα contact count is the number of residue pairs whose Cα atoms are within 8 Å and are more than four positions apart in sequence — a standard proxy for tertiary packing density. The bounding box is the smallest axis-aligned box enclosing all Cα atoms.

Secondary structure (8-state, DSSP). Eight-state secondary structure (DSSP): H is the canonical α-helix, G the tighter 3₁₀-helix, I the wider π-helix; E/B are β-structure, T and S are turns and bends, and '-' is everything else. DSSP derives these from the pattern of main-chain N–H···O=C hydrogen bonds, not from the sequence.

B-factor. B-factor (Debye–Waller factor) reflects atomic displacement in the crystal lattice. It is an experimental observable (units Å²), not a prediction; low values mean the atom is pinned down, high values mean it moves or is heterogeneous across the crystal.

pLDDT. pLDDT is the predicted lDDT-Cα score: AlphaFold's confidence that the local environment of each residue (all inter-atomic distances within 15 Å) is correctly placed. It is a per-residue number between 0 and 100, with higher meaning more reliable.

Nearest PDB structures. Nearest PDB neighbors are the top structural matches found by Foldseek when searching this structure against the entire Protein Data Bank. Each hit reports a TM-score (0 to 1; >0.5 almost always implies the same fold) and an E-value. These are *structural* homologs — they may share no detectable sequence similarity.

Solvent-accessible surface area. Accessible surface area quantifies burial. A residue with SASA near zero is packed into the hydrophobic core; one with SASA >100 Å² sits on the surface. Computed here via the Shrake–Rupley numerical algorithm with a 1.4 Å probe.

Rendered structure images. Structure images are PyMOL renders from six orthogonal camera directions. Cartoon representation draws helices as coils and strands as arrows; sticks shows the backbone as bonds; surface shows the solvent-excluded envelope. Rainbow coloring maps sequence position to hue (blue→red, N→C); chain coloring assigns a distinct color per polypeptide.

Backbone torsions (φ/ψ). φ (phi) and ψ (psi) are the two rotatable backbone dihedrals per residue: φ is the C(i-1)–N–Cα–C torsion, ψ is the N–Cα–C–N(i+1) torsion, both in degrees on (−180°, 180°]. α-helical residues cluster near (−60°, −45°); β-strand residues near (−120°, +130°). A Ramachandran plot is simply a scatter of (φ, ψ) for every residue.

Predicted aligned error. Predicted Aligned Error (PAE) is an AlphaFold confidence matrix: entry (i, j) is the expected error in the position of residue j, in ångströms, when the prediction is superimposed on the true structure at residue i. Low PAE within a block of residues means that block is internally rigid and well-predicted; high PAE between two blocks means their relative placement is uncertain even if each block individually is confident.

mmCIF coordinates. Structure coordinates are given as an mmCIF _atom_site loop: one row per atom with element, residue name, chain id, sequence number, and x/y/z position in Å. Only the four main-chain atoms per residue are included here; side chains are omitted to keep the record compact.

InterPro / GO / CATH / organism. Database cross-references. InterPro integrates a dozen domain/family signature databases into unified entries with residue-range hits. GO terms attach function/process/location labels with evidence codes. CATH codes position the fold in a four-level structural taxonomy. Organism is the NCBI-taxonomy species name.

Secondary structure (3-state, P-SEA). SS3 is a coarse helix/strand/coil call (letters a/b/c) made by the P-SEA algorithm from inter-Cα distances and dihedrals. It is less detailed than DSSP but needs only Cα positions.

Sequence. Sequence gives the chain of amino acids in standard one-letter code (A=alanine, C=cysteine, …, Y=tyrosine), read N→C. It is the only feature that is directly encoded by the gene; all structural features are derived from the folded form of this sequence.